Protein AF-A0A5C6DBU8-F1 (afdb_monomer_lite)

Secondary structure (DSSP, 8-state):
--PPPP-PPP---SS--TTGGGG-S-TT-----SS---TT--SEEEEEEEE-HHHHHTSTTSPTT-SSEEEEEEEEES--EEEEEEETTEEEEEEEE--EEEEEEEEEEESSHHHHS---HHHHHHHHHHHHHHHHHHHHHIIIIIGGGSGGGG--EEEESSTTHHHHHHHHHHHHHHHHHHHHHHHHHHHHHHHHHHHHHH--GGG-------THHHHT----------TTS--SPPPPPSS-HHHHHTT-

Organism: NCBI:txid2527966

Sequence (252 aa):
MISFTPTLSPKQSCSRDPIGYVDGNSLYRGYFVLNGLDPLGLIYTEEVKVVTLAEIDRHPQATPGDSGTTFGSGSWAGMDIMVESKRGCCYCTTVVWTKTMNLHVTSLIPSDAVDKLEMTLNGIVAVIGHEARRRSALRAGYYAYIAPVEGASLAGTLCRKRKGEAYSMLQTYVQQARSLAIEDFNRYKDLSQGKIDEENEKENWLLAPEGPFGADIFHGYKEIAGPTPLFNRRMPSPLPTDCTSSDLDSAG

Radius of gyration: 25.97 Å; chains: 1; bounding box: 73×35×69 Å

pLDDT: mean 71.26, std 18.05, range [29.36, 97.25]

Foldseek 3Di:
DDDDDDDDDDDWAPDFAPVPCPVHDDRTDDPADPPDDPVPPPLDEEAEDAEALVVQCVPPPHDNPDQKDKDKDKDWDDAFDWDWDDFFLKIKIAGQFHIGIRIYMYIYHYPCCCPPVVFDPQLSVVNVVLNVLLSLQLVLLCVLQRVCLGTRNQDDMAMDNDPCPSVVVVVVLSVQSNVVSVVSSVVSSVVSVVVSVVVVVPDPRRCPDPDPDDPVVVVVPPRPPRPPRCCVVPRPPHDDHPADPVSRPNPD

Structure (mmCIF, N/CA/C/O backbone):
data_AF-A0A5C6DBU8-F1
#
_entry.id   AF-A0A5C6DBU8-F1
#
loop_
_atom_site.group_PDB
_atom_site.id
_atom_site.type_symbol
_atom_site.label_atom_id
_atom_site.label_alt_id
_atom_site.label_comp_id
_atom_site.label_asym_id
_atom_site.label_entity_id
_atom_site.label_seq_id
_atom_site.pdbx_PDB_ins_code
_atom_site.Cartn_x
_atom_site.Cartn_y
_atom_site.Cartn_z
_atom_site.occupancy
_atom_site.B_iso_or_equiv
_atom_site.auth_seq_id
_atom_site.auth_comp_id
_atom_site.auth_asym_id
_atom_site.auth_atom_id
_atom_site.pdbx_PDB_model_num
ATOM 1 N N . MET A 1 1 ? -47.814 -17.977 -30.575 1.00 38.12 1 MET A N 1
ATOM 2 C CA . MET A 1 1 ? -46.835 -17.745 -29.491 1.00 38.12 1 MET A CA 1
ATOM 3 C C . MET A 1 1 ? -46.419 -16.287 -29.547 1.00 38.12 1 MET A C 1
ATOM 5 O O . MET A 1 1 ? -45.829 -15.891 -30.539 1.00 38.12 1 MET A O 1
ATOM 9 N N . ILE A 1 2 ? -46.789 -15.492 -28.543 1.00 33.28 2 ILE A N 1
ATOM 10 C CA . ILE A 1 2 ? -46.342 -14.102 -28.371 1.00 33.28 2 ILE A CA 1
ATOM 11 C C . ILE A 1 2 ? -45.573 -14.088 -27.050 1.00 33.28 2 ILE A C 1
ATOM 13 O O . ILE A 1 2 ? -46.122 -14.480 -26.023 1.00 33.28 2 ILE A O 1
ATOM 17 N N . SER A 1 3 ? -44.291 -13.733 -27.104 1.00 35.19 3 SER A N 1
ATOM 18 C CA . SER A 1 3 ? -43.398 -13.660 -25.946 1.00 35.19 3 SER A CA 1
ATOM 19 C C . SER A 1 3 ? -43.417 -12.239 -25.386 1.00 35.19 3 SER A C 1
ATOM 21 O O . SER A 1 3 ? -43.166 -11.293 -26.129 1.00 35.19 3 SER A O 1
ATOM 23 N N . PHE A 1 4 ? -43.698 -12.091 -24.091 1.00 42.03 4 PHE A N 1
ATOM 24 C CA . PHE A 1 4 ? -43.560 -10.830 -23.363 1.00 42.03 4 PHE A CA 1
ATOM 25 C C . PHE A 1 4 ? -42.228 -10.827 -22.610 1.00 42.03 4 PHE A C 1
ATOM 27 O O . PHE A 1 4 ? -42.029 -11.624 -21.696 1.00 42.03 4 PHE A O 1
ATOM 34 N N . THR A 1 5 ? -41.331 -9.912 -22.964 1.00 39.19 5 THR A N 1
ATOM 35 C CA . THR A 1 5 ? -40.166 -9.555 -22.145 1.00 39.19 5 THR A CA 1
ATOM 36 C C . THR A 1 5 ? -40.532 -8.337 -21.292 1.00 39.19 5 THR A C 1
ATOM 38 O O . THR A 1 5 ? -40.896 -7.306 -21.859 1.00 39.19 5 THR A O 1
ATOM 41 N N . PRO A 1 6 ? -40.455 -8.399 -19.950 1.00 45.53 6 PRO A N 1
ATOM 42 C CA . PRO A 1 6 ? -40.700 -7.231 -19.118 1.00 45.53 6 PRO A CA 1
ATOM 43 C C . PRO A 1 6 ? -39.467 -6.318 -19.126 1.00 45.53 6 PRO A C 1
ATOM 45 O O . PRO A 1 6 ? -38.392 -6.692 -18.659 1.00 45.53 6 PRO A O 1
ATOM 48 N N . THR A 1 7 ? -39.623 -5.097 -19.630 1.00 42.72 7 THR A N 1
ATOM 49 C CA . THR A 1 7 ? -38.666 -4.004 -19.432 1.00 42.72 7 THR A CA 1
ATOM 50 C C . THR A 1 7 ? -38.833 -3.451 -18.016 1.00 42.72 7 THR A C 1
ATOM 52 O O . THR A 1 7 ? -39.774 -2.718 -17.722 1.00 42.72 7 THR A O 1
ATOM 55 N N . LEU A 1 8 ? -37.925 -3.820 -17.111 1.00 38.22 8 LEU A N 1
ATOM 56 C CA . LEU A 1 8 ? -37.828 -3.209 -15.783 1.00 38.22 8 LEU A CA 1
ATOM 57 C C . LEU A 1 8 ? -37.400 -1.741 -15.927 1.00 38.22 8 LEU A C 1
ATOM 59 O O . LEU A 1 8 ? -36.300 -1.459 -16.402 1.00 38.22 8 LEU A O 1
ATOM 63 N N . SER A 1 9 ? -38.251 -0.802 -15.502 1.00 47.84 9 SER A N 1
ATOM 64 C CA . SER A 1 9 ? -37.853 0.602 -15.378 1.00 47.84 9 SER A CA 1
ATOM 65 C C . SER A 1 9 ? -36.863 0.770 -14.212 1.00 47.84 9 SER A C 1
ATOM 67 O O . SER A 1 9 ? -36.994 0.075 -13.198 1.00 47.84 9 SER A O 1
ATOM 69 N N . PRO A 1 10 ? -35.898 1.704 -14.287 1.00 46.31 10 PRO A N 1
ATOM 70 C CA . PRO A 1 10 ? -34.970 1.951 -13.186 1.00 46.31 10 PRO A CA 1
ATOM 71 C C . PRO A 1 10 ? -35.733 2.385 -11.926 1.00 46.31 10 PRO A C 1
ATOM 73 O O . PRO A 1 10 ? -36.521 3.329 -11.974 1.00 46.31 10 PRO A O 1
ATOM 76 N N . LYS A 1 11 ? -35.508 1.702 -10.796 1.00 49.34 11 LYS A N 1
ATOM 77 C CA . LYS A 1 11 ? -36.097 2.068 -9.499 1.00 49.34 11 LYS A CA 1
ATOM 78 C C . LYS A 1 11 ? -35.422 3.341 -8.978 1.00 49.34 11 LYS A C 1
ATOM 80 O O . LYS A 1 11 ? -34.232 3.325 -8.680 1.00 49.34 11 LYS A O 1
ATOM 85 N N . GLN A 1 12 ? -36.173 4.435 -8.896 1.00 49.47 12 GLN A N 1
ATOM 86 C CA . GLN A 1 12 ? -35.771 5.673 -8.221 1.00 49.47 12 GLN A CA 1
ATOM 87 C C . GLN A 1 12 ? -36.328 5.682 -6.792 1.00 49.47 12 GLN A C 1
ATOM 89 O O . GLN A 1 12 ? -37.382 5.097 -6.534 1.00 49.47 12 GLN A O 1
ATOM 94 N N . SER A 1 13 ? -35.618 6.324 -5.863 1.00 46.25 13 SER A N 1
ATOM 95 C CA . SER A 1 13 ? -36.082 6.483 -4.481 1.00 46.25 13 SER A CA 1
ATOM 96 C C . SER A 1 13 ? -37.300 7.411 -4.429 1.00 46.25 13 SER A C 1
ATOM 98 O O . SER A 1 13 ? -37.305 8.467 -5.060 1.00 46.25 13 SER A O 1
ATOM 100 N N . CYS A 1 14 ? -38.323 7.047 -3.651 1.00 44.09 14 CYS A N 1
ATOM 101 C CA . CYS A 1 14 ? -39.535 7.857 -3.473 1.00 44.09 14 CYS A CA 1
ATOM 102 C C . CYS A 1 14 ? -39.344 9.050 -2.517 1.00 44.09 14 CYS A C 1
ATOM 104 O O . CYS A 1 14 ? -40.281 9.817 -2.306 1.00 44.09 14 CYS A O 1
ATOM 106 N N . SER A 1 15 ? -38.154 9.222 -1.938 1.00 45.16 15 SER A N 1
ATOM 107 C CA . SER A 1 15 ? -37.821 10.344 -1.057 1.00 45.16 15 SER A CA 1
ATOM 108 C C . SER A 1 15 ? -36.409 10.867 -1.319 1.00 45.16 15 SER A C 1
ATOM 110 O O . SER A 1 15 ? -35.511 10.103 -1.683 1.00 45.16 15 SER A O 1
ATOM 112 N N . ARG A 1 16 ? -36.233 12.180 -1.125 1.00 42.22 16 ARG A N 1
ATOM 113 C CA . ARG A 1 16 ? -34.965 12.905 -1.286 1.00 42.22 16 ARG A CA 1
ATOM 114 C C . ARG A 1 16 ? -33.912 12.389 -0.299 1.00 42.22 16 ARG A C 1
ATOM 116 O O . ARG A 1 16 ? -34.231 12.196 0.872 1.00 42.22 16 ARG A O 1
ATOM 123 N N . ASP A 1 17 ? -32.681 12.215 -0.772 1.00 40.41 17 ASP A N 1
ATOM 124 C CA . ASP A 1 17 ? -31.542 11.790 0.046 1.00 40.41 17 ASP A CA 1
ATOM 125 C C . ASP A 1 17 ? -31.271 12.787 1.206 1.00 40.41 17 ASP A C 1
ATOM 127 O O . ASP A 1 17 ? -31.069 13.983 0.942 1.00 40.41 17 ASP A O 1
ATOM 131 N N . PRO A 1 18 ? -31.286 12.341 2.483 1.00 39.38 18 PRO A N 1
ATOM 132 C CA . PRO A 1 18 ? -31.108 13.209 3.647 1.00 39.38 18 PRO A CA 1
ATOM 133 C C . PRO A 1 18 ? -29.688 13.778 3.806 1.00 39.38 18 PRO A C 1
ATOM 135 O O . PRO A 1 18 ? -29.533 14.741 4.556 1.00 39.38 18 PRO A O 1
ATOM 138 N N . ILE A 1 19 ? -28.670 13.247 3.111 1.00 46.72 19 ILE A N 1
ATOM 139 C CA . ILE A 1 19 ? -27.288 13.769 3.160 1.00 46.72 19 ILE A CA 1
ATOM 140 C C . ILE A 1 19 ? -26.931 14.682 1.974 1.00 46.72 19 ILE A C 1
ATOM 142 O O . ILE A 1 19 ? -25.830 15.227 1.913 1.00 46.72 19 ILE A O 1
ATOM 146 N N . GLY A 1 20 ? -27.871 14.937 1.059 1.00 55.09 20 GLY A N 1
ATOM 147 C CA . GLY A 1 20 ? -27.697 15.904 -0.028 1.00 55.09 20 GLY A CA 1
ATOM 148 C C . GLY A 1 20 ? -26.795 15.403 -1.162 1.00 55.09 20 GLY A C 1
ATOM 149 O O . GLY A 1 20 ? -26.879 14.253 -1.567 1.00 55.09 20 GLY A O 1
ATOM 150 N N . TYR A 1 21 ? -25.956 16.281 -1.719 1.00 51.28 21 TYR A N 1
ATOM 151 C CA . TYR A 1 21 ? -25.098 15.985 -2.884 1.00 51.28 21 TYR A CA 1
ATOM 152 C C . TYR A 1 21 ? -23.779 15.281 -2.530 1.00 51.28 21 TYR A C 1
ATOM 154 O O . TYR A 1 21 ? -22.847 15.266 -3.332 1.00 51.28 21 TYR A O 1
ATOM 162 N N . VAL A 1 22 ? -23.670 14.730 -1.321 1.00 46.53 22 VAL A N 1
ATOM 163 C CA . VAL A 1 22 ? -22.434 14.089 -0.853 1.00 46.53 22 VAL A CA 1
ATOM 164 C C . VAL A 1 22 ? -22.080 12.857 -1.704 1.00 46.53 22 VAL A C 1
ATOM 166 O O . VAL A 1 22 ? -20.899 12.566 -1.856 1.00 46.53 22 VAL A O 1
ATOM 169 N N . ASP A 1 23 ? -23.068 12.212 -2.339 1.00 39.69 23 ASP A N 1
ATOM 170 C CA . ASP A 1 23 ? -22.904 11.036 -3.218 1.00 39.69 23 ASP A CA 1
ATOM 171 C C . ASP A 1 23 ? -23.101 11.361 -4.724 1.00 39.69 23 ASP A C 1
ATOM 173 O O . ASP A 1 23 ? -23.498 10.528 -5.540 1.00 39.69 23 ASP A O 1
ATOM 177 N N . GLY A 1 24 ? -22.856 12.621 -5.115 1.00 58.34 24 GLY A N 1
ATOM 178 C CA . GLY A 1 24 ? -22.934 13.099 -6.501 1.00 58.34 24 GLY A CA 1
ATOM 179 C C . GLY A 1 24 ? -24.203 13.891 -6.849 1.00 58.34 24 GLY A C 1
ATOM 180 O O . GLY A 1 24 ? -25.029 14.221 -6.004 1.00 58.34 24 GLY A O 1
ATOM 181 N N . ASN A 1 25 ? -24.363 14.236 -8.134 1.00 57.47 25 ASN A N 1
ATOM 182 C CA . ASN A 1 25 ? -25.341 15.235 -8.607 1.00 57.47 25 ASN A CA 1
ATOM 183 C C . ASN A 1 25 ? -26.818 14.772 -8.638 1.00 57.47 25 ASN A C 1
ATOM 185 O O . ASN A 1 25 ? -27.674 15.518 -9.115 1.00 57.47 25 ASN A O 1
ATOM 189 N N . SER A 1 26 ? -27.157 13.565 -8.168 1.00 47.59 26 SER A N 1
ATOM 190 C CA . SER A 1 26 ? -28.531 13.038 -8.231 1.00 47.59 26 SER A CA 1
ATOM 191 C C . SER A 1 26 ? -29.092 12.687 -6.850 1.00 47.59 26 SER A C 1
ATOM 193 O O . SER A 1 26 ? -28.823 11.625 -6.310 1.00 47.59 26 SER A O 1
ATOM 195 N N . LEU A 1 27 ? -29.964 13.552 -6.322 1.00 51.00 27 LEU A N 1
ATOM 196 C CA . LEU A 1 27 ? -30.567 13.459 -4.977 1.00 51.00 27 LEU A CA 1
ATOM 197 C C . LEU A 1 27 ? -31.627 12.351 -4.785 1.00 51.00 27 LEU A C 1
ATOM 199 O O . LEU A 1 27 ? -32.243 12.266 -3.722 1.00 51.00 27 LEU A O 1
ATOM 203 N N . TYR A 1 28 ? -31.903 11.557 -5.821 1.00 47.16 28 TYR A N 1
ATOM 204 C CA . TYR A 1 28 ? -32.957 10.527 -5.829 1.00 47.16 28 TYR A CA 1
ATOM 205 C C . TYR A 1 28 ? -32.453 9.164 -6.323 1.00 47.16 28 TYR A C 1
ATOM 207 O O . TYR A 1 28 ? -33.243 8.240 -6.545 1.00 47.16 28 TYR A O 1
ATOM 215 N N . ARG A 1 29 ? -31.138 9.037 -6.531 1.00 46.16 29 ARG A N 1
ATOM 216 C CA . ARG A 1 29 ? -30.509 7.875 -7.153 1.00 46.16 29 ARG A CA 1
ATOM 217 C C . ARG A 1 29 ? -29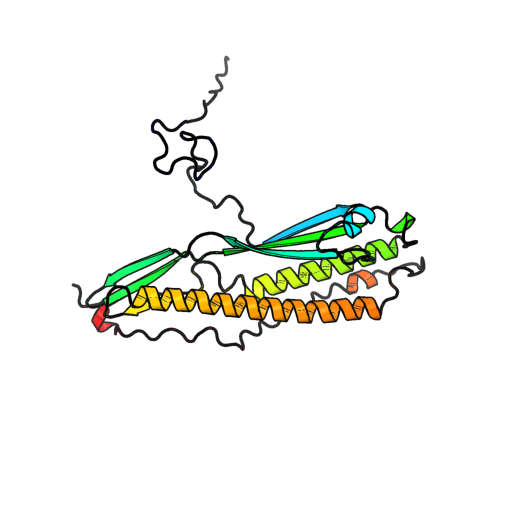.397 7.370 -6.235 1.00 46.16 29 ARG A C 1
ATOM 219 O O . ARG A 1 29 ? -28.293 7.884 -6.280 1.00 46.16 29 ARG A O 1
ATOM 226 N N . GLY A 1 30 ? -29.706 6.376 -5.403 1.00 45.09 30 GLY A N 1
ATOM 227 C CA . GLY A 1 30 ? -28.695 5.682 -4.603 1.00 45.09 30 GLY A CA 1
ATOM 228 C C . GLY A 1 30 ? -27.971 4.641 -5.457 1.00 45.09 30 GLY A C 1
ATOM 229 O O . GLY A 1 30 ? -28.626 3.782 -6.051 1.00 45.09 30 GLY A O 1
ATOM 230 N N . TYR A 1 31 ? -26.640 4.694 -5.524 1.00 49.69 31 TYR A N 1
ATOM 231 C CA . TYR A 1 31 ? -25.809 3.732 -6.267 1.00 49.69 31 TYR A CA 1
ATOM 232 C C . TYR A 1 31 ? -25.547 2.431 -5.490 1.00 49.69 31 TYR A C 1
ATOM 234 O O . TYR A 1 31 ? -24.514 1.789 -5.660 1.00 49.69 31 TYR A O 1
ATOM 242 N N . PHE A 1 32 ? -26.488 1.998 -4.650 1.00 39.19 32 PHE A N 1
ATOM 243 C CA . PHE A 1 32 ? -26.305 0.818 -3.808 1.00 39.19 32 PHE A CA 1
ATOM 244 C C . PHE A 1 32 ? -27.180 -0.333 -4.306 1.00 39.19 32 PHE A C 1
ATOM 246 O O . PHE A 1 32 ? -28.403 -0.338 -4.157 1.00 39.19 32 PHE A O 1
ATOM 253 N N . VAL A 1 33 ? -26.535 -1.321 -4.930 1.00 34.62 33 VAL A N 1
ATOM 254 C CA . VAL A 1 33 ? -27.140 -2.616 -5.264 1.00 34.62 33 VAL A CA 1
ATOM 255 C C . VAL A 1 33 ? -27.351 -3.406 -3.964 1.00 34.62 33 VAL A C 1
ATOM 257 O O . VAL A 1 33 ? -26.520 -3.358 -3.064 1.00 34.62 33 VAL A O 1
ATOM 260 N N . LEU A 1 34 ? -28.456 -4.155 -3.874 1.00 29.36 34 LEU A N 1
ATOM 261 C CA . LEU A 1 34 ? -28.981 -4.868 -2.689 1.00 29.36 34 LEU A CA 1
ATOM 262 C C . LEU A 1 34 ? -28.086 -5.981 -2.074 1.00 29.36 34 LEU A C 1
ATOM 264 O O . LEU A 1 34 ? -28.557 -6.722 -1.222 1.00 29.36 34 LEU A O 1
ATOM 268 N N . ASN A 1 35 ? -26.808 -6.068 -2.453 1.00 33.31 35 ASN A N 1
ATOM 269 C CA . ASN A 1 35 ? -25.758 -6.911 -1.864 1.00 33.31 35 ASN A CA 1
ATOM 270 C C . ASN A 1 35 ? -24.453 -6.095 -1.836 1.00 33.31 35 ASN A C 1
ATOM 272 O O . ASN A 1 35 ? -23.613 -6.259 -2.717 1.00 33.31 35 ASN A O 1
ATOM 276 N N . GLY A 1 36 ? -24.323 -5.155 -0.898 1.00 35.28 36 GLY A N 1
ATOM 277 C CA . GLY A 1 36 ? -23.245 -4.158 -0.877 1.00 35.28 36 GLY A CA 1
ATOM 278 C C . GLY A 1 36 ? -21.833 -4.755 -0.813 1.00 35.28 36 GLY A C 1
ATOM 279 O O . GLY A 1 36 ? -21.310 -4.996 0.270 1.00 35.28 36 GLY A O 1
ATOM 280 N N . LEU A 1 37 ? -21.229 -4.951 -1.986 1.00 36.88 37 LEU A N 1
ATOM 281 C CA . LEU A 1 37 ? -19.791 -5.043 -2.215 1.00 36.88 37 LEU A CA 1
ATOM 282 C C . LEU A 1 37 ? -19.264 -3.613 -2.404 1.00 36.88 37 LEU A C 1
ATOM 284 O O . LEU A 1 37 ? -19.842 -2.851 -3.180 1.00 36.88 37 LEU A O 1
ATOM 288 N N . ASP A 1 38 ? -18.178 -3.265 -1.719 1.00 34.12 38 ASP A N 1
ATOM 289 C CA . ASP A 1 38 ? -17.410 -2.040 -1.958 1.00 34.12 38 ASP A CA 1
ATOM 290 C C . ASP A 1 38 ? -16.925 -2.009 -3.430 1.00 34.12 38 ASP A C 1
ATOM 292 O O . ASP A 1 38 ? -16.151 -2.885 -3.832 1.00 34.12 38 ASP A O 1
ATOM 296 N N . PRO A 1 39 ? -17.405 -1.067 -4.267 1.00 36.88 39 PRO A N 1
ATOM 297 C CA . PRO A 1 39 ? -17.318 -1.139 -5.724 1.00 36.88 39 PRO A CA 1
ATOM 298 C C . PRO A 1 39 ? -15.954 -0.749 -6.311 1.00 36.88 39 PRO A C 1
ATOM 300 O O . PRO A 1 39 ? -15.885 -0.438 -7.500 1.00 36.88 39 PRO A O 1
ATOM 303 N N . LEU A 1 40 ? -14.864 -0.809 -5.539 1.00 38.78 40 LEU A N 1
ATOM 304 C CA . LEU A 1 40 ? -13.523 -0.830 -6.127 1.00 38.78 40 LEU A CA 1
ATOM 305 C C . LEU A 1 40 ? -12.681 -2.052 -5.803 1.00 38.78 40 LEU A C 1
ATOM 307 O O . LEU A 1 40 ? -11.798 -2.292 -6.606 1.00 38.78 40 LEU A O 1
ATOM 311 N N . GLY A 1 41 ? -12.931 -2.842 -4.748 1.00 33.34 41 GLY A N 1
ATOM 312 C CA . GLY A 1 41 ? -12.357 -4.194 -4.561 1.00 33.34 41 GLY A CA 1
ATOM 313 C C . GLY A 1 41 ? -10.841 -4.382 -4.779 1.00 33.34 41 GLY A C 1
ATOM 314 O O . GLY A 1 41 ? -10.372 -5.514 -4.862 1.00 33.34 41 GLY A O 1
ATOM 315 N N . LEU A 1 42 ? -10.070 -3.304 -4.896 1.00 47.75 42 LEU A N 1
ATOM 316 C CA . LEU A 1 42 ? -8.702 -3.313 -5.383 1.00 47.75 42 LEU A CA 1
ATOM 317 C C . LEU A 1 42 ? -7.859 -2.478 -4.425 1.00 47.75 42 LEU A C 1
ATOM 319 O O . LEU A 1 42 ? -7.433 -1.362 -4.712 1.00 47.75 42 LEU A O 1
ATOM 323 N N . ILE A 1 43 ? -7.654 -3.052 -3.245 1.00 73.25 43 ILE A N 1
ATOM 324 C CA . ILE A 1 43 ? -6.792 -2.500 -2.196 1.00 73.25 43 ILE A CA 1
ATOM 325 C C . ILE A 1 43 ? -5.345 -2.371 -2.718 1.00 73.25 43 ILE A C 1
ATOM 327 O O . ILE A 1 43 ? -4.605 -1.455 -2.372 1.00 73.25 43 ILE A O 1
ATOM 331 N N . TYR A 1 44 ? -4.988 -3.225 -3.678 1.00 80.00 44 TYR A N 1
ATOM 332 C CA . TYR A 1 44 ? -3.801 -3.107 -4.504 1.00 80.00 44 TYR A CA 1
ATOM 333 C C . TYR A 1 44 ? -4.192 -3.183 -5.987 1.00 80.00 44 TYR A C 1
ATOM 335 O O . TYR A 1 44 ? -4.840 -4.142 -6.413 1.00 80.00 44 TYR A O 1
ATOM 343 N N . THR A 1 45 ? -3.806 -2.177 -6.771 1.00 85.56 45 THR A N 1
ATOM 344 C CA . THR A 1 45 ? -4.007 -2.126 -8.228 1.00 85.56 45 THR A CA 1
ATOM 345 C C . THR A 1 45 ? -2.682 -1.977 -8.947 1.00 85.56 45 THR A C 1
ATOM 347 O O . THR A 1 45 ? -1.835 -1.191 -8.533 1.00 85.56 45 THR A O 1
ATOM 350 N N . GLU A 1 46 ? -2.543 -2.678 -10.068 1.00 86.12 46 GLU A N 1
ATOM 351 C CA . GLU A 1 46 ? -1.457 -2.471 -11.021 1.00 86.12 46 GLU A CA 1
ATOM 352 C C . GLU A 1 46 ? -2.046 -2.013 -12.356 1.00 86.12 46 GLU A C 1
ATOM 354 O O . GLU A 1 46 ? -3.013 -2.594 -12.850 1.00 86.12 46 GLU A O 1
ATOM 359 N N . GLU A 1 47 ? -1.446 -0.994 -12.957 1.00 88.00 47 GLU A N 1
ATOM 360 C CA . GLU A 1 47 ? -1.746 -0.545 -14.309 1.00 88.00 47 GLU A CA 1
ATOM 361 C C . GLU A 1 47 ? -0.446 -0.470 -15.109 1.00 88.00 47 GLU A C 1
ATOM 363 O O . GLU A 1 47 ? 0.529 0.142 -14.678 1.00 88.00 47 GLU A O 1
ATOM 368 N N . VAL A 1 48 ? -0.423 -1.084 -16.291 1.00 88.06 48 VAL A N 1
ATOM 369 C CA . VAL A 1 48 ? 0.707 -0.992 -17.220 1.00 88.06 48 VAL A CA 1
ATOM 370 C C . VAL A 1 48 ? 0.246 -0.215 -18.443 1.00 88.06 48 VAL A C 1
ATOM 372 O O . VAL A 1 48 ? -0.669 -0.648 -19.143 1.00 88.06 48 VAL A O 1
ATOM 375 N N . LYS A 1 49 ? 0.874 0.931 -18.703 1.00 88.75 49 LYS A N 1
ATOM 376 C CA . LYS A 1 49 ? 0.606 1.765 -19.875 1.00 88.75 49 LYS A CA 1
ATOM 377 C C . LYS A 1 49 ? 1.768 1.664 -20.838 1.00 88.75 49 LYS A C 1
ATOM 379 O O . LYS A 1 49 ? 2.914 1.889 -20.459 1.00 88.75 49 LYS A O 1
ATOM 384 N N . VAL A 1 50 ? 1.456 1.371 -22.093 1.00 88.00 50 VAL A N 1
ATOM 385 C CA . VAL A 1 50 ? 2.413 1.523 -23.184 1.00 88.00 50 VAL A CA 1
ATOM 386 C C . VAL A 1 50 ? 2.249 2.940 -23.730 1.00 88.00 50 VAL A C 1
ATOM 388 O O . VAL A 1 50 ? 1.168 3.292 -24.196 1.00 88.00 50 VAL A O 1
ATOM 391 N N . VAL A 1 51 ? 3.288 3.759 -23.613 1.00 89.06 51 VAL A N 1
ATOM 392 C CA . VAL A 1 51 ? 3.274 5.200 -23.929 1.00 89.06 51 VAL A CA 1
ATOM 393 C C . VAL A 1 51 ? 4.509 5.572 -24.740 1.00 89.06 51 VAL A C 1
ATOM 395 O O . VAL A 1 51 ? 5.408 4.758 -24.903 1.00 89.06 51 VAL A O 1
ATOM 398 N N . THR A 1 52 ? 4.579 6.765 -25.306 1.00 88.44 52 THR A N 1
ATOM 399 C CA . THR A 1 52 ? 5.803 7.256 -25.961 1.00 88.44 52 THR A CA 1
ATOM 400 C C . THR A 1 52 ? 6.817 7.749 -24.928 1.00 88.44 52 THR A C 1
ATOM 402 O O . THR A 1 52 ? 6.440 8.190 -23.843 1.00 88.44 52 THR A O 1
ATOM 405 N N . LEU A 1 53 ? 8.108 7.763 -25.262 1.00 82.19 53 LEU A N 1
ATOM 406 C CA . LEU A 1 53 ? 9.148 8.342 -24.396 1.00 82.19 53 LEU A CA 1
ATOM 407 C C . LEU A 1 53 ? 8.866 9.802 -24.034 1.00 82.19 53 LEU A C 1
ATOM 409 O O . LEU A 1 53 ? 9.043 10.210 -22.894 1.00 82.19 53 LEU A O 1
ATOM 413 N N . ALA A 1 54 ? 8.329 10.573 -24.981 1.00 85.81 54 ALA A N 1
ATOM 414 C CA . ALA A 1 54 ? 7.946 11.958 -24.729 1.00 85.81 54 ALA A CA 1
ATOM 415 C C . ALA A 1 54 ? 6.811 12.086 -23.696 1.00 85.81 54 ALA A C 1
ATOM 417 O O . ALA A 1 54 ? 6.699 13.120 -23.041 1.00 85.81 54 ALA A O 1
ATOM 418 N N . GLU A 1 55 ? 5.941 11.082 -23.569 1.00 85.81 55 GLU A N 1
ATOM 419 C CA . GLU A 1 55 ? 4.922 11.032 -22.515 1.00 85.81 55 GLU A CA 1
ATOM 420 C C . GLU A 1 55 ? 5.520 10.605 -21.174 1.00 85.81 55 GLU A C 1
ATOM 422 O O . GLU A 1 55 ? 5.110 11.150 -20.150 1.00 85.81 55 GLU A O 1
ATOM 427 N N . ILE A 1 56 ? 6.509 9.702 -21.179 1.00 81.94 56 ILE A N 1
ATOM 428 C CA . ILE A 1 56 ? 7.280 9.341 -19.980 1.00 81.94 56 ILE A CA 1
ATOM 429 C C . ILE A 1 56 ? 7.999 10.580 -19.437 1.00 81.94 56 ILE A C 1
ATOM 431 O O . ILE A 1 56 ? 7.770 10.937 -18.289 1.00 81.94 56 ILE A O 1
ATOM 435 N N . ASP A 1 57 ? 8.752 11.308 -20.266 1.00 79.31 57 ASP A N 1
ATOM 436 C CA . ASP A 1 57 ? 9.501 12.511 -19.859 1.00 79.31 57 ASP A CA 1
ATOM 437 C C . ASP A 1 57 ? 8.606 13.640 -19.317 1.00 79.31 57 ASP A C 1
ATOM 439 O O . ASP A 1 57 ? 9.038 14.471 -18.518 1.00 79.31 57 ASP A O 1
ATOM 443 N N . ARG A 1 58 ? 7.345 13.705 -19.762 1.00 85.38 58 ARG A N 1
ATOM 444 C CA . ARG A 1 58 ? 6.357 14.680 -19.266 1.00 85.38 58 ARG A CA 1
ATOM 445 C C . ARG A 1 58 ? 5.650 14.215 -17.999 1.00 85.38 58 ARG A C 1
ATOM 447 O O . ARG A 1 58 ? 4.907 15.002 -17.408 1.00 85.38 58 ARG A O 1
ATOM 454 N N . HIS A 1 59 ? 5.812 12.955 -17.605 1.00 80.44 59 HIS A N 1
ATOM 455 C CA . HIS A 1 59 ? 5.140 12.430 -16.435 1.00 80.44 59 HIS A CA 1
ATOM 456 C C . HIS A 1 59 ? 5.774 13.031 -15.168 1.00 80.44 59 HIS A C 1
ATOM 458 O O . HIS A 1 59 ? 6.980 12.914 -14.971 1.00 80.44 59 HIS A O 1
ATOM 464 N N . PRO A 1 60 ? 4.992 13.633 -14.254 1.00 78.81 60 PRO A N 1
ATOM 465 C CA . PRO A 1 60 ? 5.527 14.374 -13.104 1.00 78.81 60 PRO A CA 1
ATOM 466 C C . PRO A 1 60 ? 6.301 13.515 -12.092 1.00 78.81 60 PRO A C 1
ATOM 468 O O . PRO A 1 60 ? 6.937 14.050 -11.191 1.00 78.81 60 PRO A O 1
ATOM 471 N N . GLN A 1 61 ? 6.203 12.191 -12.211 1.00 73.44 61 GLN A N 1
ATOM 472 C CA . GLN A 1 61 ? 6.888 11.217 -11.357 1.00 73.44 61 GLN A CA 1
ATOM 473 C C . GLN A 1 61 ? 7.979 10.428 -12.096 1.00 73.44 61 GLN A C 1
ATOM 475 O O . GLN A 1 61 ? 8.603 9.572 -11.479 1.00 73.44 61 GLN A O 1
ATOM 480 N N . ALA A 1 62 ? 8.188 10.683 -13.392 1.00 68.62 62 ALA A N 1
ATOM 481 C CA . ALA A 1 62 ? 9.300 10.101 -14.134 1.00 68.62 62 ALA A CA 1
ATOM 482 C C . ALA A 1 62 ? 10.562 10.950 -13.948 1.00 68.62 62 ALA A C 1
ATOM 484 O O . ALA A 1 62 ? 10.482 12.176 -13.819 1.00 68.62 62 ALA A O 1
ATOM 485 N N . THR A 1 63 ? 11.725 10.304 -13.965 1.00 65.62 63 THR A N 1
ATOM 486 C CA . THR A 1 63 ? 13.005 11.009 -14.042 1.00 65.62 63 THR A CA 1
ATOM 487 C C . THR A 1 63 ? 13.366 11.185 -15.520 1.00 65.62 63 THR A C 1
ATOM 489 O O . THR A 1 63 ? 13.205 10.243 -16.297 1.00 65.62 63 THR A O 1
ATOM 492 N N . PRO A 1 64 ? 13.837 12.369 -15.958 1.00 51.94 64 PRO A N 1
ATOM 493 C CA . PRO A 1 64 ? 14.268 12.554 -17.342 1.00 51.94 64 PRO A CA 1
ATOM 494 C C . PRO A 1 64 ? 15.338 11.531 -17.742 1.00 51.94 64 PRO A C 1
ATOM 496 O O . PRO A 1 64 ? 16.336 11.382 -17.035 1.00 51.94 64 PRO A O 1
ATOM 499 N N . GLY A 1 65 ? 15.146 10.864 -18.884 1.00 55.34 65 GLY A N 1
ATOM 500 C CA . GLY A 1 65 ? 16.052 9.814 -19.370 1.00 55.34 65 GLY A CA 1
ATOM 501 C C . GLY A 1 65 ? 15.697 8.391 -18.923 1.00 55.34 65 GLY A C 1
ATOM 502 O O . GLY A 1 65 ? 16.404 7.449 -19.285 1.00 55.34 65 GLY A O 1
ATOM 503 N N . ASP A 1 66 ? 14.598 8.209 -18.188 1.00 58.22 66 ASP A N 1
ATOM 504 C CA . ASP A 1 66 ? 14.087 6.886 -17.837 1.00 58.22 66 ASP A CA 1
ATOM 505 C C . ASP A 1 66 ? 13.636 6.119 -19.097 1.00 58.22 66 ASP A C 1
ATOM 507 O O . ASP A 1 66 ? 12.782 6.564 -19.863 1.00 58.22 66 ASP A O 1
ATOM 511 N N . SER A 1 67 ? 14.159 4.904 -19.287 1.00 54.22 67 SER A N 1
ATOM 512 C CA . SER A 1 67 ? 13.741 3.983 -20.365 1.00 54.22 67 SER A CA 1
ATOM 513 C C . SER A 1 67 ? 12.442 3.222 -20.034 1.00 54.22 67 SER A C 1
ATOM 515 O O . SER A 1 67 ? 12.047 2.306 -20.746 1.00 54.22 67 SER A O 1
ATOM 517 N N . GLY A 1 68 ? 11.796 3.585 -18.926 1.00 56.78 68 GLY A N 1
ATOM 518 C CA . GLY A 1 68 ? 10.633 2.957 -18.307 1.00 56.78 68 GLY A CA 1
ATOM 519 C C . GLY A 1 68 ? 10.541 3.421 -16.853 1.00 56.78 68 GLY A C 1
ATOM 520 O O . GLY A 1 68 ? 11.560 3.728 -16.232 1.00 56.78 68 GLY A O 1
ATOM 521 N N . THR A 1 69 ? 9.331 3.532 -16.306 1.00 71.75 69 THR A N 1
ATOM 522 C CA . THR A 1 69 ? 9.173 3.966 -14.910 1.00 71.75 69 THR A CA 1
ATOM 523 C C . THR A 1 69 ? 7.992 3.286 -14.235 1.00 71.75 69 THR A C 1
ATOM 525 O O . THR A 1 69 ? 6.926 3.140 -14.835 1.00 71.75 69 THR A O 1
ATOM 528 N N . THR A 1 70 ? 8.169 2.889 -12.975 1.00 69.50 70 THR A N 1
ATOM 529 C CA . THR A 1 70 ? 7.102 2.384 -12.109 1.00 69.50 70 THR A CA 1
ATOM 530 C C . THR A 1 70 ? 7.037 3.242 -10.867 1.00 69.50 70 THR A C 1
ATOM 532 O O . THR A 1 70 ? 8.029 3.405 -10.160 1.00 69.50 70 THR A O 1
ATOM 535 N N . PHE A 1 71 ? 5.846 3.729 -10.554 1.00 74.94 71 PHE A N 1
ATOM 536 C CA . PHE A 1 71 ? 5.597 4.514 -9.356 1.00 74.94 71 PHE A CA 1
ATOM 537 C C . PHE A 1 71 ? 4.318 4.045 -8.667 1.00 74.94 71 PHE A C 1
ATOM 539 O O . PHE A 1 71 ? 3.380 3.548 -9.289 1.00 74.94 71 PHE A O 1
ATOM 546 N N . GLY A 1 72 ? 4.305 4.183 -7.344 1.00 67.38 72 GLY A N 1
ATOM 547 C CA . GLY A 1 72 ? 3.156 3.875 -6.504 1.00 67.38 72 GLY A CA 1
ATOM 548 C C . GLY A 1 72 ? 2.542 5.150 -5.941 1.00 67.38 72 GLY A C 1
ATOM 549 O O . GLY A 1 72 ? 3.260 6.038 -5.482 1.00 67.38 72 GLY A O 1
ATOM 550 N N . SER A 1 73 ? 1.216 5.220 -5.919 1.00 73.81 73 SER A N 1
ATOM 551 C CA . SER A 1 73 ? 0.458 6.224 -5.175 1.00 73.81 73 SER A CA 1
ATOM 552 C C . SER A 1 73 ? -0.473 5.526 -4.188 1.00 73.81 73 SER A C 1
ATOM 554 O O . SER A 1 73 ? -1.144 4.555 -4.529 1.00 73.81 73 SER A O 1
ATOM 556 N N . GLY A 1 74 ? -0.457 5.977 -2.935 1.00 73.50 74 GLY A N 1
ATOM 557 C CA . GLY A 1 74 ? -1.226 5.381 -1.848 1.00 73.50 74 GLY A CA 1
ATOM 558 C C . GLY A 1 74 ? -2.198 6.385 -1.247 1.00 73.50 74 GLY A C 1
ATOM 559 O O . GLY A 1 74 ? -1.831 7.540 -1.024 1.00 73.50 74 GLY A O 1
ATOM 560 N N . SER A 1 75 ? -3.421 5.956 -0.952 1.00 75.69 75 SER A N 1
ATOM 561 C CA . SER A 1 75 ? -4.372 6.748 -0.167 1.00 75.69 75 SER A CA 1
ATOM 562 C C . SER A 1 75 ? -5.191 5.859 0.761 1.00 75.69 75 SER A C 1
ATOM 564 O O . SER A 1 75 ? -5.590 4.759 0.392 1.00 75.69 75 SER A O 1
ATOM 566 N N . TRP A 1 76 ? -5.462 6.339 1.973 1.00 72.31 76 TRP A N 1
ATOM 567 C CA . TRP A 1 76 ? -6.369 5.647 2.886 1.00 72.31 76 TRP A CA 1
ATOM 568 C C . TRP A 1 76 ? -7.820 5.934 2.505 1.00 72.31 76 TRP A C 1
ATOM 570 O O . TRP A 1 76 ? -8.215 7.097 2.409 1.00 72.31 76 TRP A O 1
ATOM 580 N N . ALA A 1 77 ? -8.624 4.886 2.370 1.00 73.25 77 ALA A N 1
ATOM 581 C CA . ALA A 1 77 ? -10.050 4.961 2.097 1.00 73.25 77 ALA A CA 1
ATOM 582 C C . ALA A 1 77 ? -10.887 4.419 3.266 1.00 73.25 77 ALA A C 1
ATOM 584 O O . ALA A 1 77 ? -10.476 3.536 4.022 1.00 73.25 77 ALA A O 1
ATOM 585 N N . GLY A 1 78 ? -12.090 4.976 3.416 1.00 76.12 78 GLY A N 1
ATOM 586 C CA . GLY A 1 78 ? -13.067 4.561 4.421 1.00 76.12 78 GLY A CA 1
ATOM 587 C C . GLY A 1 78 ? -12.887 5.197 5.803 1.00 76.12 78 GLY A C 1
ATOM 588 O O . GLY A 1 78 ? -12.172 6.187 5.996 1.00 76.12 78 GLY A O 1
ATOM 589 N N . MET A 1 79 ? -13.577 4.619 6.789 1.00 80.00 79 MET A N 1
ATOM 590 C CA . MET A 1 79 ? -13.547 5.019 8.199 1.00 80.00 79 MET A CA 1
ATOM 591 C C . MET A 1 79 ? -13.230 3.827 9.094 1.00 80.00 79 MET A C 1
ATOM 593 O O . MET A 1 79 ? -13.582 2.696 8.774 1.00 80.00 79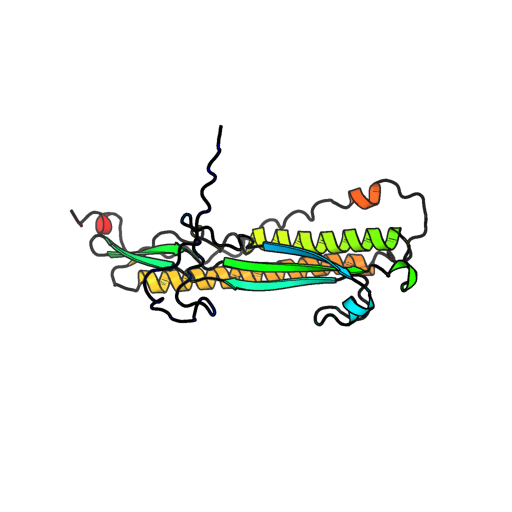 MET A O 1
ATOM 597 N N . ASP A 1 80 ? -12.580 4.086 10.227 1.00 84.44 80 ASP A N 1
ATOM 598 C CA . ASP A 1 80 ? -12.465 3.074 11.273 1.00 84.44 80 ASP A CA 1
ATOM 599 C C . ASP A 1 80 ? -13.810 2.989 11.992 1.00 84.44 80 ASP A C 1
ATOM 601 O O . ASP A 1 80 ? -14.280 3.977 12.558 1.00 84.44 80 ASP A O 1
ATOM 605 N N . ILE A 1 81 ? -14.438 1.819 11.937 1.00 89.38 81 ILE A N 1
ATOM 606 C CA . ILE A 1 81 ? -15.704 1.547 12.607 1.00 89.38 81 ILE A CA 1
ATOM 607 C C . ILE A 1 81 ? -15.393 0.685 13.818 1.00 89.38 81 ILE A C 1
ATOM 609 O O . ILE A 1 81 ? -15.030 -0.488 13.705 1.00 89.38 81 ILE A O 1
ATOM 613 N N . MET A 1 82 ? -15.557 1.282 14.990 1.00 92.38 82 MET A N 1
ATOM 614 C CA . MET A 1 82 ? -15.408 0.603 16.267 1.00 92.38 82 MET A CA 1
ATOM 615 C C . MET A 1 82 ? -16.720 0.706 17.032 1.00 92.38 82 MET A C 1
ATOM 617 O O . MET A 1 82 ? -17.338 1.770 17.080 1.00 92.38 82 MET A O 1
ATOM 621 N N . VAL A 1 83 ? -17.151 -0.405 17.619 1.00 94.50 83 VAL A N 1
ATOM 622 C CA . VAL A 1 83 ? -18.409 -0.481 18.365 1.00 94.50 83 VAL A CA 1
ATOM 623 C C . VAL A 1 83 ? -18.090 -0.751 19.822 1.00 94.50 83 VAL A C 1
ATOM 625 O O . VAL A 1 83 ? -17.459 -1.755 20.145 1.00 94.50 83 VAL A O 1
ATOM 628 N N . GLU A 1 84 ? -18.538 0.149 20.695 1.00 96.81 84 GLU A N 1
ATOM 629 C CA . GLU A 1 84 ? -18.462 -0.024 22.143 1.00 96.81 84 GLU A CA 1
ATOM 630 C C . GLU A 1 84 ? -19.772 -0.623 22.669 1.00 96.81 84 GLU A C 1
ATOM 632 O O . GLU A 1 84 ? -20.865 -0.139 22.377 1.00 96.81 84 GLU A O 1
ATOM 637 N N . SER A 1 85 ? -19.661 -1.679 23.469 1.00 96.44 85 SER A N 1
ATOM 638 C CA . SER A 1 85 ? -20.779 -2.366 24.114 1.00 96.44 85 SER A CA 1
ATOM 639 C C . SER A 1 85 ? -20.518 -2.512 25.609 1.00 96.44 85 SER A C 1
ATOM 641 O O . SER A 1 85 ? -19.382 -2.719 26.031 1.00 96.44 85 SER A O 1
ATOM 643 N N . LYS A 1 86 ? -21.560 -2.407 26.437 1.00 96.06 86 LYS A N 1
ATOM 644 C CA . LYS A 1 86 ? -21.442 -2.666 27.877 1.00 96.06 86 LYS A CA 1
ATOM 645 C C . LYS A 1 86 ? -21.587 -4.169 28.145 1.00 96.06 86 LYS A C 1
ATOM 647 O O . LYS A 1 86 ? -22.540 -4.774 27.663 1.00 96.06 86 LYS A O 1
ATOM 652 N N . ARG A 1 87 ? -20.672 -4.753 28.923 1.00 93.06 87 ARG A N 1
ATOM 653 C CA . ARG A 1 87 ? -20.691 -6.154 29.385 1.00 93.06 87 ARG A CA 1
ATOM 654 C C . ARG A 1 87 ? -20.312 -6.192 30.865 1.00 93.06 87 ARG A C 1
ATOM 656 O O . ARG A 1 87 ? -19.191 -5.823 31.211 1.00 93.06 87 ARG A O 1
ATOM 663 N N . GLY A 1 88 ? -21.246 -6.568 31.739 1.00 92.12 88 GLY A N 1
ATOM 664 C CA . GLY A 1 88 ? -21.014 -6.504 33.187 1.00 92.12 88 GLY A CA 1
ATOM 665 C C . GLY A 1 88 ? -20.723 -5.083 33.663 1.00 92.12 88 GLY A C 1
ATOM 666 O O . GLY A 1 88 ? -21.443 -4.127 33.342 1.00 92.12 88 GLY A O 1
ATOM 667 N N . CYS A 1 89 ? -19.636 -4.946 34.418 1.00 92.25 89 CYS A N 1
ATOM 668 C CA . CYS A 1 89 ? -19.137 -3.657 34.893 1.00 92.25 89 CYS A CA 1
ATOM 669 C C . CYS A 1 89 ? -18.245 -2.927 33.867 1.00 92.25 89 CYS A C 1
ATOM 671 O O . CYS A 1 89 ? -17.779 -1.822 34.146 1.00 92.25 89 CYS A O 1
ATOM 673 N N . CYS A 1 90 ? -18.033 -3.510 32.683 1.00 95.56 90 CYS A N 1
ATOM 674 C CA . CYS A 1 90 ? -17.075 -3.039 31.691 1.00 95.56 90 CYS A CA 1
ATOM 675 C C . CYS A 1 90 ? -17.717 -2.531 30.394 1.00 95.56 90 CYS A C 1
ATOM 677 O O . CYS A 1 90 ? -18.834 -2.891 30.022 1.00 95.56 90 CYS A O 1
ATOM 679 N N . TYR A 1 91 ? -16.961 -1.699 29.685 1.00 96.56 91 TYR A N 1
ATOM 680 C CA . TYR A 1 91 ? -17.211 -1.234 28.327 1.00 96.56 91 TYR A CA 1
ATOM 681 C C . TYR A 1 91 ? -16.168 -1.861 27.410 1.00 96.56 91 TYR A C 1
ATOM 683 O O . TYR A 1 91 ? -14.966 -1.690 27.611 1.00 96.56 91 TYR A O 1
ATOM 691 N N . CYS A 1 92 ? -16.637 -2.628 26.437 1.00 95.19 92 CYS A N 1
ATOM 692 C CA . CYS A 1 92 ? -15.821 -3.382 25.507 1.00 95.19 92 CYS A CA 1
ATOM 693 C C . CYS A 1 92 ? -15.966 -2.805 24.106 1.00 95.19 92 CYS A C 1
ATOM 695 O O . CYS A 1 92 ? -17.077 -2.760 23.575 1.00 95.19 92 CYS A O 1
ATOM 697 N N . THR A 1 93 ? -14.850 -2.412 23.506 1.00 95.25 93 THR A N 1
ATOM 698 C CA . THR A 1 93 ? -14.795 -1.949 22.124 1.00 95.25 93 THR A CA 1
ATOM 699 C C . THR A 1 93 ? -14.243 -3.044 21.231 1.00 95.25 93 THR A C 1
ATOM 701 O O . THR A 1 93 ? -13.191 -3.618 21.514 1.00 95.25 93 THR A O 1
ATOM 704 N N . THR A 1 94 ? -14.942 -3.306 20.133 1.00 92.75 94 THR A N 1
ATOM 705 C CA . THR A 1 94 ? -14.500 -4.205 19.068 1.00 92.75 94 THR A CA 1
ATOM 706 C C . THR A 1 94 ? -14.314 -3.402 17.790 1.00 92.75 94 THR A C 1
ATOM 708 O O . THR A 1 94 ? -15.139 -2.548 17.454 1.00 92.75 94 THR A O 1
ATOM 711 N N . VAL A 1 95 ? -13.236 -3.684 17.066 1.00 89.62 95 VAL A N 1
ATOM 712 C CA . VAL A 1 95 ? -13.044 -3.164 15.715 1.00 89.62 95 VAL A CA 1
ATOM 713 C C . VAL A 1 95 ? -13.920 -3.964 14.757 1.00 89.62 95 VAL A C 1
ATOM 715 O O . VAL A 1 95 ? -13.726 -5.162 14.586 1.00 89.62 95 VAL A O 1
ATOM 718 N N . VAL A 1 96 ? -14.903 -3.304 14.152 1.00 88.38 96 VAL A N 1
ATOM 719 C CA . VAL A 1 96 ? -15.791 -3.915 13.151 1.00 88.38 96 VAL A CA 1
ATOM 720 C C . VAL A 1 96 ? -15.186 -3.775 11.762 1.00 88.38 96 VAL A C 1
ATOM 722 O O . VAL A 1 96 ? -15.212 -4.709 10.967 1.00 88.38 96 VAL A O 1
ATOM 725 N N . TRP A 1 97 ? -14.626 -2.601 11.482 1.00 84.81 97 TRP A N 1
ATOM 726 C CA . TRP A 1 97 ? -13.992 -2.289 10.214 1.00 84.81 97 TRP A CA 1
ATOM 727 C C . TRP A 1 97 ? -12.836 -1.329 10.442 1.00 84.81 97 TRP A C 1
ATOM 729 O O . TRP A 1 97 ? -12.901 -0.460 11.314 1.00 84.81 97 TRP A O 1
ATOM 739 N N . THR A 1 98 ? -11.791 -1.451 9.638 1.00 82.44 98 THR A N 1
ATOM 740 C CA . THR A 1 98 ? -10.692 -0.493 9.627 1.00 82.44 98 THR A CA 1
ATOM 741 C C . THR A 1 98 ? -10.525 0.033 8.204 1.00 82.44 98 THR A C 1
ATOM 743 O O . THR A 1 98 ? -10.720 -0.708 7.242 1.00 82.44 98 THR A O 1
ATOM 746 N N . LYS A 1 99 ? -10.202 1.324 8.062 1.00 82.50 99 LYS A N 1
ATOM 747 C CA . LYS A 1 99 ? -9.748 1.912 6.788 1.00 82.50 99 LYS A CA 1
ATOM 748 C C . LYS A 1 99 ? -8.750 1.009 6.052 1.00 82.50 99 LYS A C 1
ATOM 750 O O . LYS A 1 99 ? -7.852 0.433 6.671 1.00 82.50 99 LYS A O 1
ATOM 755 N N . THR A 1 100 ? -8.880 0.964 4.737 1.00 84.00 100 THR A N 1
ATOM 756 C CA . THR A 1 100 ? -7.983 0.250 3.824 1.00 84.00 100 THR A CA 1
ATOM 757 C C . THR A 1 100 ? -7.073 1.246 3.109 1.00 84.00 100 THR A C 1
ATOM 759 O O . THR A 1 100 ? -7.438 2.409 2.922 1.00 84.00 100 THR A O 1
ATOM 762 N N . MET A 1 101 ? -5.865 0.832 2.750 1.00 81.06 101 MET A N 1
ATOM 763 C CA . MET A 1 101 ? -4.940 1.596 1.925 1.00 81.06 101 MET A CA 1
ATOM 764 C C . MET A 1 101 ? -5.139 1.180 0.475 1.00 81.06 101 MET A C 1
ATOM 766 O O . MET A 1 101 ? -4.762 0.085 0.087 1.00 81.06 101 MET A O 1
ATOM 770 N N . ASN A 1 102 ? -5.639 2.082 -0.355 1.00 83.31 102 ASN A N 1
ATOM 771 C CA . ASN A 1 102 ? -5.624 1.885 -1.794 1.00 83.31 102 ASN A CA 1
ATOM 772 C C . ASN A 1 102 ? -4.225 2.210 -2.315 1.00 83.31 102 ASN A C 1
ATOM 774 O O . ASN A 1 102 ? -3.842 3.383 -2.354 1.00 83.31 102 ASN A O 1
ATOM 778 N N . LEU A 1 103 ? -3.467 1.182 -2.698 1.00 82.44 103 LEU A N 1
ATOM 779 C CA . LEU A 1 103 ? -2.179 1.323 -3.369 1.00 82.44 103 LEU A C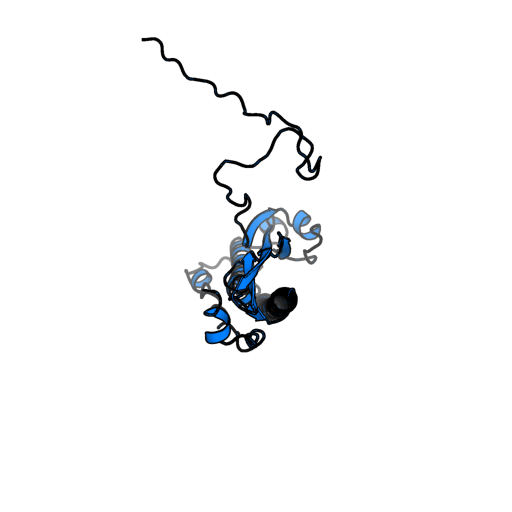A 1
ATOM 780 C C . LEU A 1 103 ? -2.355 1.108 -4.876 1.00 82.44 103 LEU A C 1
ATOM 782 O O . LEU A 1 103 ? -2.681 0.010 -5.325 1.00 82.44 103 LEU A O 1
ATOM 786 N N . HIS A 1 104 ? -2.125 2.162 -5.655 1.00 85.44 104 HIS A N 1
ATOM 787 C CA . HIS A 1 104 ? -2.131 2.125 -7.111 1.00 85.44 104 HIS A CA 1
ATOM 788 C C . HIS A 1 104 ? -0.710 2.200 -7.651 1.00 85.44 104 HIS A C 1
ATOM 790 O O . HIS A 1 104 ? -0.002 3.180 -7.413 1.00 85.44 104 HIS A O 1
ATOM 796 N N . VAL A 1 105 ? -0.298 1.161 -8.368 1.00 81.88 105 VAL A N 1
ATOM 797 C CA . VAL A 1 105 ? 1.017 1.043 -8.991 1.00 81.88 105 VAL A CA 1
ATOM 798 C C . VAL A 1 105 ? 0.860 1.195 -10.493 1.00 81.88 105 VAL A C 1
ATOM 800 O O . VAL A 1 105 ? 0.208 0.378 -11.137 1.00 81.88 105 VAL A O 1
ATOM 803 N N . THR A 1 106 ? 1.475 2.226 -11.059 1.00 83.44 106 THR A N 1
ATOM 804 C CA . THR A 1 106 ? 1.482 2.455 -12.503 1.00 83.44 106 THR A CA 1
ATOM 805 C C . THR A 1 106 ? 2.880 2.198 -13.043 1.00 83.44 106 THR A C 1
ATOM 807 O O . THR A 1 106 ? 3.853 2.720 -12.504 1.00 83.44 106 THR A O 1
ATOM 810 N N . SER A 1 107 ? 2.972 1.434 -14.129 1.00 84.38 107 SER A N 1
ATOM 811 C CA . SER A 1 107 ? 4.192 1.265 -14.916 1.00 84.38 107 SER A CA 1
ATOM 812 C C . SER A 1 107 ? 4.009 1.840 -16.310 1.00 84.38 107 SER A C 1
ATOM 814 O O . SER A 1 107 ? 3.028 1.529 -16.985 1.00 84.38 107 SER A O 1
ATOM 816 N N . LEU A 1 108 ? 4.969 2.639 -16.758 1.00 83.44 108 LEU A N 1
ATOM 817 C CA . LEU A 1 108 ? 5.035 3.191 -18.103 1.00 83.44 108 LEU A CA 1
ATOM 818 C C . LEU A 1 108 ? 6.117 2.449 -18.892 1.00 83.44 108 LEU A C 1
ATOM 820 O O . LEU A 1 108 ? 7.282 2.445 -18.496 1.00 83.44 108 LEU A O 1
ATOM 824 N N . ILE A 1 109 ? 5.720 1.821 -19.998 1.00 84.69 109 ILE A N 1
ATOM 825 C CA . ILE A 1 109 ? 6.603 1.109 -20.927 1.00 84.69 109 ILE A CA 1
ATOM 826 C C . ILE A 1 109 ? 6.676 1.915 -22.229 1.00 84.69 109 ILE A C 1
ATOM 828 O O . ILE A 1 109 ? 5.620 2.228 -22.789 1.00 84.69 109 ILE A O 1
ATOM 832 N N . PRO A 1 110 ? 7.869 2.254 -22.741 1.00 83.06 110 PRO A N 1
ATOM 833 C CA . PRO A 1 110 ? 7.975 3.010 -23.979 1.00 83.06 110 PRO A CA 1
ATOM 834 C C . PRO A 1 110 ? 7.587 2.159 -25.199 1.00 83.06 110 PRO A C 1
ATOM 836 O O . PRO A 1 110 ? 8.036 1.027 -25.364 1.00 83.06 110 PRO A O 1
ATOM 839 N N . SER A 1 111 ? 6.772 2.729 -26.082 1.00 87.19 111 SER A N 1
ATOM 840 C CA . SER A 1 111 ? 6.358 2.155 -27.372 1.00 87.19 111 SER A CA 1
ATOM 841 C C . SER A 1 111 ? 7.353 2.435 -28.493 1.00 87.19 111 SER A C 1
ATOM 843 O O . SER A 1 111 ? 7.438 1.657 -29.436 1.00 87.19 111 SER A O 1
ATOM 845 N N . ASP A 1 112 ? 8.092 3.540 -28.399 1.00 82.25 112 ASP A N 1
ATOM 846 C CA . ASP A 1 112 ? 8.970 4.083 -29.441 1.00 82.25 112 ASP A CA 1
ATOM 847 C C . ASP A 1 112 ? 10.454 4.074 -29.032 1.00 82.25 112 ASP A C 1
ATOM 849 O O . ASP A 1 112 ? 11.275 4.788 -29.608 1.00 82.25 112 ASP A O 1
ATOM 853 N N . ALA A 1 113 ? 10.807 3.252 -28.037 1.00 76.25 113 ALA A N 1
ATOM 854 C CA . ALA A 1 113 ? 12.172 3.151 -27.525 1.00 76.25 113 ALA A CA 1
ATOM 855 C C . ALA A 1 113 ? 13.175 2.596 -28.539 1.00 76.25 113 ALA A C 1
ATOM 857 O O . ALA A 1 113 ? 14.304 3.078 -28.581 1.00 76.25 113 ALA A O 1
ATOM 858 N N . VAL A 1 114 ? 12.776 1.633 -29.378 1.00 73.00 114 VAL A N 1
ATOM 859 C CA . VAL A 1 114 ? 13.671 1.075 -30.408 1.00 73.00 114 VAL A CA 1
ATOM 860 C C . VAL A 1 114 ? 14.138 2.162 -31.373 1.00 73.00 114 VAL A C 1
ATOM 862 O O . VAL A 1 114 ? 15.333 2.297 -31.618 1.00 73.00 114 VAL A O 1
ATOM 865 N N . ASP A 1 115 ? 13.212 2.992 -31.850 1.00 73.19 115 ASP A N 1
ATOM 866 C CA . ASP A 1 115 ? 13.517 4.005 -32.862 1.00 73.19 115 ASP A CA 1
ATOM 867 C C . ASP A 1 115 ? 14.257 5.222 -32.288 1.00 73.19 115 ASP A C 1
ATOM 869 O O . ASP A 1 115 ? 15.019 5.872 -33.001 1.00 73.19 115 ASP A O 1
ATOM 873 N N . LYS A 1 116 ? 14.016 5.572 -31.015 1.00 71.50 116 LYS A N 1
ATOM 874 C CA . LYS A 1 116 ? 14.502 6.833 -30.422 1.00 71.50 116 LYS A CA 1
ATOM 875 C C . LYS A 1 116 ? 15.663 6.698 -29.445 1.00 71.50 116 LYS A C 1
ATOM 877 O O . LYS A 1 116 ? 16.427 7.648 -29.316 1.00 71.50 116 LYS A O 1
ATOM 882 N N . LEU A 1 117 ? 15.776 5.574 -28.741 1.00 65.94 117 LEU A N 1
ATOM 883 C CA . LEU A 1 117 ? 16.877 5.303 -27.808 1.00 65.94 117 LEU A CA 1
ATOM 884 C C . LEU A 1 117 ? 17.909 4.340 -28.400 1.00 65.94 117 LEU A C 1
ATOM 886 O O . LEU A 1 117 ? 18.784 3.877 -27.674 1.00 65.94 117 LEU A O 1
ATOM 890 N N . GLU A 1 118 ? 17.784 4.012 -29.691 1.00 69.38 118 GLU A N 1
ATOM 891 C CA . GLU A 1 118 ? 18.598 2.990 -30.362 1.00 69.38 118 GLU A CA 1
ATOM 892 C C . GLU A 1 118 ? 18.577 1.644 -29.606 1.00 69.38 118 GLU A C 1
ATOM 894 O O . GLU A 1 118 ? 19.528 0.863 -29.647 1.00 69.38 118 GLU A O 1
ATOM 899 N N . MET A 1 119 ? 17.480 1.365 -28.891 1.00 71.69 119 MET A N 1
ATOM 900 C CA . MET A 1 119 ? 17.328 0.130 -28.130 1.00 71.69 119 MET A CA 1
ATOM 901 C C . MET A 1 119 ? 17.045 -1.039 -29.065 1.00 71.69 119 MET A C 1
ATOM 903 O O . MET A 1 119 ? 16.235 -0.950 -29.986 1.00 71.69 119 MET A O 1
ATOM 907 N N . THR A 1 120 ? 17.649 -2.189 -28.783 1.00 77.75 120 THR A N 1
ATOM 908 C CA . THR A 1 120 ? 17.281 -3.428 -29.475 1.00 77.75 120 THR A CA 1
ATOM 909 C C . THR A 1 120 ? 15.920 -3.935 -28.980 1.00 77.75 120 THR A C 1
ATOM 911 O O . THR A 1 120 ? 15.449 -3.565 -27.899 1.00 77.75 120 THR A O 1
ATOM 914 N N . LEU A 1 121 ? 15.285 -4.847 -29.726 1.00 78.00 121 LEU A N 1
ATOM 915 C CA . LEU A 1 121 ? 14.090 -5.558 -29.238 1.00 7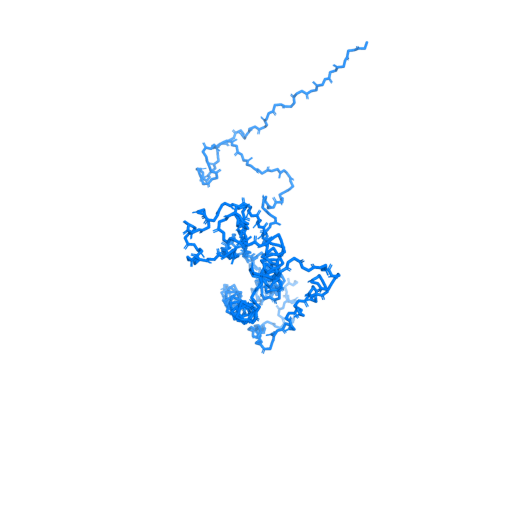8.00 121 LEU A CA 1
ATOM 916 C C . LEU A 1 121 ? 14.358 -6.262 -27.895 1.00 78.00 121 LEU A C 1
ATOM 918 O O . LEU A 1 121 ? 13.488 -6.292 -27.025 1.00 78.00 121 LEU A O 1
ATOM 922 N N . ASN A 1 122 ? 15.579 -6.768 -27.700 1.00 72.56 122 ASN A N 1
ATOM 923 C CA . ASN A 1 122 ? 16.014 -7.360 -26.435 1.00 72.56 122 ASN A CA 1
ATOM 924 C C . ASN A 1 122 ? 16.084 -6.315 -25.314 1.00 72.56 122 ASN A C 1
ATOM 926 O O . ASN A 1 122 ? 15.677 -6.608 -24.191 1.00 72.56 122 ASN A O 1
ATOM 930 N N . GLY A 1 123 ? 16.516 -5.091 -25.628 1.00 73.50 123 GLY A N 1
ATOM 931 C CA . GLY A 1 123 ? 16.462 -3.956 -24.709 1.00 73.50 123 GLY A CA 1
ATOM 932 C C . GLY A 1 123 ? 15.037 -3.675 -24.221 1.00 73.50 123 GLY A C 1
ATOM 933 O O . GLY A 1 123 ? 14.827 -3.529 -23.020 1.00 73.50 123 GLY A O 1
ATOM 934 N N . ILE A 1 124 ? 14.031 -3.687 -25.108 1.00 76.38 124 ILE A N 1
ATOM 935 C CA . ILE A 1 124 ? 12.618 -3.532 -24.701 1.00 76.38 124 ILE A CA 1
ATOM 936 C C . ILE A 1 124 ? 12.171 -4.670 -23.775 1.00 76.38 124 ILE A C 1
ATOM 938 O O . ILE A 1 124 ? 11.523 -4.420 -22.758 1.00 76.38 124 ILE A O 1
ATOM 942 N N . VAL A 1 125 ? 12.502 -5.923 -24.101 1.00 79.50 125 VAL A N 1
ATOM 943 C CA . VAL A 1 125 ? 12.149 -7.072 -23.247 1.00 79.50 125 VAL A CA 1
ATOM 944 C C . VAL A 1 125 ? 12.782 -6.934 -21.860 1.00 79.50 125 VAL A C 1
ATOM 946 O O . VAL A 1 125 ? 12.118 -7.207 -20.857 1.00 79.50 125 VAL A O 1
ATOM 949 N N . ALA A 1 126 ? 14.024 -6.453 -21.790 1.00 73.00 126 ALA A N 1
ATOM 950 C CA . ALA A 1 126 ? 14.694 -6.156 -20.532 1.00 73.00 126 ALA A CA 1
ATOM 951 C C . ALA A 1 126 ? 13.973 -5.045 -19.741 1.00 73.00 126 ALA A C 1
ATOM 953 O O . ALA A 1 126 ? 13.710 -5.260 -18.558 1.00 73.00 126 ALA A O 1
ATOM 954 N N . VAL A 1 127 ? 13.520 -3.948 -20.380 1.00 75.62 127 VAL A N 1
ATOM 955 C CA . VAL A 1 127 ? 12.684 -2.907 -19.722 1.00 75.62 127 VAL A CA 1
ATOM 956 C C . VAL A 1 127 ? 11.431 -3.527 -19.125 1.00 75.62 127 VAL A C 1
ATOM 958 O O . VAL A 1 127 ? 11.100 -3.294 -17.966 1.00 75.62 127 VAL A O 1
ATOM 961 N N . ILE A 1 128 ? 10.718 -4.339 -19.904 1.00 78.75 128 ILE A N 1
ATOM 962 C CA . ILE A 1 128 ? 9.469 -4.955 -19.450 1.00 78.75 128 ILE A CA 1
ATOM 963 C C . ILE A 1 128 ? 9.724 -5.846 -18.228 1.00 78.75 128 ILE A C 1
ATOM 965 O O . ILE A 1 128 ? 8.958 -5.791 -17.261 1.00 78.75 128 ILE A O 1
ATOM 969 N N . GLY A 1 129 ? 10.796 -6.644 -18.256 1.00 77.50 129 GLY A N 1
ATOM 970 C CA . GLY A 1 129 ? 11.206 -7.488 -17.134 1.00 77.50 129 GLY A CA 1
ATOM 971 C C . GLY A 1 129 ? 11.587 -6.678 -15.892 1.00 77.50 129 GLY A C 1
ATOM 972 O O . GLY A 1 129 ? 11.147 -7.005 -14.788 1.00 77.50 129 GLY A O 1
ATOM 973 N N . HIS A 1 130 ? 12.339 -5.595 -16.078 1.00 76.62 130 HIS A N 1
ATOM 974 C CA . HIS A 1 130 ? 12.740 -4.663 -15.022 1.00 76.62 130 HIS A CA 1
ATOM 975 C C . HIS A 1 130 ? 11.537 -4.020 -14.334 1.00 76.62 130 HIS A C 1
ATOM 977 O O . HIS A 1 130 ? 11.366 -4.109 -13.115 1.00 76.62 130 HIS A O 1
ATOM 983 N N . GLU A 1 131 ? 10.620 -3.464 -15.122 1.00 78.44 131 GLU A N 1
ATOM 984 C CA . GLU A 1 131 ? 9.404 -2.845 -14.598 1.00 78.44 131 GLU A CA 1
ATOM 985 C C . GLU A 1 131 ? 8.482 -3.882 -13.935 1.00 78.44 131 GLU A C 1
ATOM 987 O O . GLU A 1 131 ? 7.824 -3.593 -12.933 1.00 78.44 131 GLU A O 1
ATOM 992 N N . ALA A 1 132 ? 8.463 -5.127 -14.420 1.00 81.19 132 ALA A N 1
ATOM 993 C CA . ALA A 1 132 ? 7.746 -6.211 -13.753 1.00 81.19 132 ALA A CA 1
ATOM 994 C C . ALA A 1 132 ? 8.341 -6.569 -12.380 1.00 81.19 132 ALA A C 1
ATOM 996 O O . ALA A 1 132 ? 7.581 -6.827 -11.443 1.00 81.19 132 ALA A O 1
ATOM 997 N N . ARG A 1 133 ? 9.672 -6.543 -12.221 1.00 79.25 133 ARG A N 1
ATOM 998 C CA . ARG A 1 133 ? 10.328 -6.727 -10.914 1.00 79.25 133 ARG A CA 1
ATOM 999 C C . ARG A 1 133 ? 9.995 -5.590 -9.947 1.00 79.25 133 ARG A C 1
ATOM 1001 O O . ARG A 1 133 ? 9.669 -5.875 -8.795 1.00 79.25 133 ARG A O 1
ATOM 1008 N N . ARG A 1 134 ? 9.980 -4.333 -10.414 1.00 78.25 134 ARG A N 1
ATOM 1009 C CA . ARG A 1 134 ? 9.546 -3.163 -9.619 1.00 78.25 134 ARG A CA 1
ATOM 1010 C C . ARG A 1 134 ? 8.120 -3.328 -9.089 1.00 78.25 134 ARG A C 1
ATOM 1012 O O . ARG A 1 134 ? 7.891 -3.183 -7.886 1.00 78.25 134 ARG A O 1
ATOM 1019 N N . ARG A 1 135 ? 7.168 -3.704 -9.955 1.00 83.56 135 ARG A N 1
ATOM 1020 C CA . ARG A 1 135 ? 5.781 -3.992 -9.538 1.00 83.56 135 ARG A CA 1
ATOM 1021 C C . ARG A 1 135 ? 5.711 -5.138 -8.533 1.00 83.56 135 ARG A C 1
ATOM 1023 O O . ARG A 1 135 ? 5.090 -4.990 -7.484 1.00 83.56 135 ARG A O 1
ATOM 1030 N N . SER A 1 136 ? 6.404 -6.243 -8.814 1.00 83.19 136 SER A N 1
ATOM 1031 C CA . SER A 1 136 ? 6.443 -7.416 -7.934 1.00 83.19 136 SER A CA 1
ATOM 1032 C C . SER A 1 136 ? 6.967 -7.076 -6.535 1.00 83.19 136 SER A C 1
ATOM 1034 O O . SER A 1 136 ? 6.365 -7.482 -5.540 1.00 83.19 136 SER A O 1
ATOM 1036 N N . ALA A 1 137 ? 8.019 -6.254 -6.437 1.00 79.44 137 ALA A N 1
ATOM 1037 C CA . ALA A 1 137 ? 8.508 -5.753 -5.159 1.00 79.44 137 ALA A CA 1
ATOM 1038 C C . ALA A 1 137 ? 7.418 -4.951 -4.428 1.00 79.44 137 ALA A C 1
ATOM 1040 O O . ALA A 1 137 ? 7.061 -5.290 -3.303 1.00 79.44 137 ALA A O 1
ATOM 1041 N N . LEU A 1 138 ? 6.805 -3.949 -5.067 1.00 82.62 138 LEU A N 1
ATOM 1042 C CA . LEU A 1 138 ? 5.730 -3.159 -4.444 1.00 82.62 138 LEU A CA 1
ATOM 1043 C C . LEU A 1 138 ? 4.563 -4.032 -3.960 1.00 82.62 138 LEU A C 1
ATOM 1045 O O . LEU A 1 138 ? 4.064 -3.832 -2.851 1.00 82.62 138 LEU A O 1
ATOM 1049 N N . ARG A 1 139 ? 4.166 -5.028 -4.758 1.00 86.94 139 ARG A N 1
ATOM 1050 C CA . ARG A 1 139 ? 3.139 -6.007 -4.397 1.00 86.94 139 ARG A CA 1
ATOM 1051 C C . ARG A 1 139 ? 3.535 -6.809 -3.161 1.00 86.94 139 ARG A C 1
ATOM 1053 O O . ARG A 1 139 ? 2.755 -6.904 -2.214 1.00 86.94 139 ARG A O 1
ATOM 1060 N N . ALA A 1 140 ? 4.745 -7.365 -3.149 1.00 85.50 140 ALA A N 1
ATOM 1061 C CA . ALA A 1 140 ? 5.259 -8.148 -2.032 1.00 85.50 140 ALA A CA 1
ATOM 1062 C C . ALA A 1 140 ? 5.329 -7.314 -0.742 1.00 85.50 140 ALA A C 1
ATOM 1064 O O . ALA A 1 140 ? 4.891 -7.775 0.312 1.00 85.50 140 ALA A O 1
ATOM 1065 N N . GLY A 1 141 ? 5.794 -6.065 -0.831 1.00 84.19 141 GLY A N 1
ATOM 1066 C CA . GLY A 1 141 ? 5.801 -5.127 0.290 1.00 84.19 141 GLY A CA 1
ATOM 1067 C C . GLY A 1 141 ? 4.397 -4.836 0.823 1.00 84.19 141 GLY A C 1
ATOM 1068 O O . GLY A 1 141 ? 4.179 -4.870 2.033 1.00 84.19 141 GLY A O 1
ATOM 1069 N N . TYR A 1 142 ? 3.429 -4.585 -0.061 1.00 88.25 142 TYR A N 1
ATOM 1070 C CA . TYR A 1 142 ? 2.047 -4.319 0.339 1.00 88.25 142 TYR A CA 1
ATOM 1071 C C . TYR A 1 142 ? 1.461 -5.496 1.131 1.00 88.25 142 TYR A C 1
ATOM 1073 O O . TYR A 1 142 ? 0.964 -5.300 2.240 1.00 88.25 142 TYR A O 1
ATOM 1081 N N . TYR A 1 143 ? 1.593 -6.725 0.625 1.00 87.75 143 TYR A N 1
ATOM 1082 C CA . TYR A 1 143 ? 1.070 -7.905 1.321 1.00 87.75 143 TYR A CA 1
ATOM 1083 C C . TYR A 1 143 ? 1.833 -8.249 2.605 1.00 87.75 143 TYR A C 1
ATOM 1085 O O . TYR A 1 143 ? 1.239 -8.803 3.528 1.00 87.75 143 TYR A O 1
ATOM 1093 N N . ALA A 1 144 ? 3.125 -7.925 2.686 1.00 85.12 144 ALA A N 1
ATOM 1094 C CA . ALA A 1 144 ? 3.928 -8.191 3.875 1.00 85.12 144 ALA A CA 1
ATOM 1095 C C . ALA A 1 144 ? 3.665 -7.194 5.014 1.00 85.12 144 ALA A C 1
ATOM 1097 O O . ALA A 1 144 ? 3.685 -7.596 6.176 1.00 85.12 144 ALA A O 1
ATOM 1098 N N . TYR A 1 145 ? 3.431 -5.916 4.698 1.00 86.50 145 TYR A N 1
ATOM 1099 C CA . TYR A 1 145 ? 3.402 -4.845 5.700 1.00 86.50 145 TYR A CA 1
ATOM 1100 C C . TYR A 1 145 ? 2.044 -4.151 5.827 1.00 86.50 145 TYR A C 1
ATOM 1102 O O . TYR A 1 145 ? 1.609 -3.894 6.945 1.00 86.50 145 TYR A O 1
ATOM 1110 N N . ILE A 1 146 ? 1.357 -3.870 4.716 1.00 88.19 146 ILE A N 1
ATOM 1111 C CA . ILE A 1 146 ? 0.120 -3.074 4.706 1.00 88.19 146 ILE A CA 1
ATOM 1112 C C . ILE A 1 146 ? -1.119 -3.954 4.889 1.00 88.19 146 ILE A C 1
ATOM 1114 O O . ILE A 1 146 ? -1.883 -3.731 5.820 1.00 88.19 146 ILE A O 1
ATOM 1118 N N . ALA A 1 147 ? -1.292 -4.995 4.072 1.00 87.19 147 ALA A N 1
ATOM 1119 C CA . ALA A 1 147 ? -2.466 -5.871 4.142 1.00 87.19 147 ALA A CA 1
ATOM 1120 C C . ALA A 1 147 ? -2.739 -6.468 5.547 1.00 87.19 147 ALA A C 1
ATOM 1122 O O . AL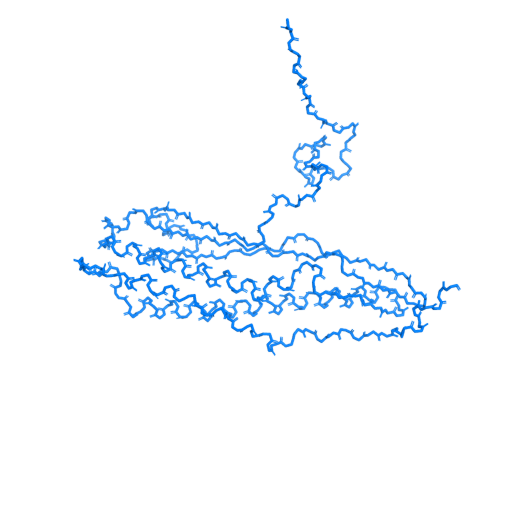A A 1 147 ? -3.902 -6.553 5.944 1.00 87.19 147 ALA A O 1
ATOM 1123 N N . PRO A 1 148 ? -1.723 -6.841 6.359 1.00 86.44 148 PRO A N 1
ATOM 1124 C CA . PRO A 1 148 ? -1.959 -7.347 7.714 1.00 86.44 148 PRO A CA 1
ATOM 1125 C C . PRO A 1 148 ? -2.529 -6.302 8.683 1.00 86.44 148 PRO A C 1
ATOM 1127 O O . PRO A 1 148 ? -3.119 -6.672 9.700 1.00 86.44 148 PRO A O 1
ATOM 1130 N N . VAL A 1 149 ? -2.346 -5.009 8.386 1.00 84.50 149 VAL A N 1
ATOM 1131 C CA . VAL A 1 149 ? -2.848 -3.884 9.188 1.00 84.50 149 VAL A CA 1
ATOM 1132 C C . VAL A 1 149 ? -4.147 -3.280 8.638 1.00 84.50 149 VAL A C 1
ATOM 1134 O O . VAL A 1 149 ? -4.492 -2.130 8.923 1.00 84.50 149 VAL A O 1
ATOM 1137 N N . GLU A 1 150 ? -4.881 -4.051 7.844 1.00 82.62 150 GLU A N 1
ATOM 1138 C CA . GLU A 1 150 ? -6.167 -3.669 7.267 1.00 82.62 150 GLU A CA 1
ATOM 1139 C C . GLU A 1 150 ? -7.286 -4.595 7.744 1.00 82.62 150 GLU A C 1
ATOM 1141 O O . GLU A 1 150 ? -7.054 -5.661 8.313 1.00 82.62 150 GLU A O 1
ATOM 1146 N N . GLY A 1 151 ? -8.533 -4.172 7.533 1.00 71.81 151 GLY A N 1
ATOM 1147 C CA . GLY A 1 151 ? -9.718 -4.934 7.911 1.00 71.81 151 GLY A CA 1
ATOM 1148 C C . GLY A 1 151 ? -9.825 -5.228 9.413 1.00 71.81 151 GLY A C 1
ATOM 1149 O O . GLY A 1 151 ? -9.213 -4.572 10.260 1.00 71.81 151 GLY A O 1
ATOM 1150 N N . ALA A 1 152 ? -10.657 -6.213 9.753 1.00 61.56 152 ALA A N 1
ATOM 1151 C CA . ALA A 1 152 ? -10.916 -6.624 11.134 1.00 61.56 152 ALA A CA 1
ATOM 1152 C C . ALA A 1 152 ? -9.789 -7.482 11.751 1.00 61.56 152 ALA A C 1
ATOM 1154 O O . ALA A 1 152 ? -9.830 -7.778 12.943 1.00 61.56 152 ALA A O 1
ATOM 1155 N N . SER A 1 153 ? -8.774 -7.883 10.973 1.00 62.03 153 SER A N 1
ATOM 1156 C CA . SER A 1 153 ? -7.694 -8.776 11.429 1.00 62.03 153 SER A CA 1
ATOM 1157 C C . SER A 1 153 ? -6.737 -8.145 12.440 1.00 62.03 153 SER A C 1
ATOM 1159 O O . SER A 1 153 ? -6.008 -8.861 13.120 1.00 62.03 153 SER A O 1
ATOM 1161 N N . LEU A 1 154 ? -6.749 -6.818 12.568 1.00 64.81 154 LEU A N 1
ATOM 1162 C CA . LEU A 1 154 ? -5.822 -6.074 13.420 1.00 64.81 154 LEU A CA 1
ATOM 1163 C C . LEU A 1 154 ? -6.119 -6.132 14.914 1.00 64.81 154 LEU A C 1
ATOM 1165 O O . LEU A 1 154 ? -5.232 -5.856 15.721 1.00 64.81 154 LEU A O 1
ATOM 1169 N N . ALA A 1 155 ? -7.372 -6.362 15.297 1.00 66.62 155 ALA A N 1
ATOM 1170 C CA . ALA A 1 155 ? -7.802 -5.979 16.629 1.00 66.62 155 ALA A CA 1
ATOM 1171 C C . ALA A 1 155 ? -8.908 -6.879 17.169 1.00 66.62 155 ALA A C 1
ATOM 1173 O O . ALA A 1 155 ? -10.015 -6.953 16.641 1.00 66.62 155 ALA A O 1
ATOM 1174 N N . GLY A 1 156 ? -8.592 -7.522 18.292 1.00 78.81 156 GLY A N 1
ATOM 1175 C CA . GLY A 1 156 ? -9.578 -8.173 19.137 1.00 78.81 156 GLY A CA 1
ATOM 1176 C C . GLY A 1 156 ? -10.492 -7.169 19.845 1.00 78.81 156 GLY A C 1
ATOM 1177 O O . GLY A 1 156 ? -10.534 -5.974 19.553 1.00 78.81 156 GLY A O 1
ATOM 1178 N N . THR A 1 157 ? -11.239 -7.673 20.820 1.00 90.12 157 THR A N 1
ATOM 1179 C CA . THR A 1 157 ? -12.061 -6.832 21.695 1.00 90.12 157 THR A CA 1
ATOM 1180 C C . THR A 1 157 ? -11.223 -6.336 22.869 1.00 90.12 157 THR A C 1
ATOM 1182 O O . THR A 1 157 ? -10.546 -7.133 23.516 1.00 90.12 157 THR A O 1
ATOM 1185 N N . LEU A 1 158 ? -11.294 -5.039 23.170 1.00 93.00 158 LEU A N 1
ATOM 1186 C CA . LEU A 1 158 ? -10.659 -4.434 24.339 1.00 93.00 158 LEU A CA 1
ATOM 1187 C C . LEU A 1 158 ? -11.723 -4.002 25.340 1.00 93.00 158 LEU A C 1
ATOM 1189 O O . LEU A 1 158 ? -12.640 -3.283 24.963 1.00 93.00 158 LEU A O 1
ATOM 1193 N N . CYS A 1 159 ? -11.582 -4.376 26.611 1.00 94.62 159 CYS A N 1
ATOM 1194 C CA . CYS A 1 159 ? -12.516 -3.984 27.665 1.00 94.62 159 CYS A CA 1
ATOM 1195 C C . CYS A 1 159 ? -11.863 -3.056 28.698 1.00 94.62 159 CYS A C 1
ATOM 1197 O O . CYS A 1 159 ? -10.705 -3.241 29.088 1.00 94.62 159 CYS A O 1
ATOM 1199 N N . ARG A 1 160 ? -12.616 -2.048 29.147 1.00 95.88 160 ARG A N 1
ATOM 1200 C CA . ARG A 1 160 ? -12.230 -1.069 30.173 1.00 95.88 160 ARG A CA 1
ATOM 1201 C C . ARG A 1 160 ? -13.379 -0.787 31.126 1.00 95.88 160 ARG A C 1
ATOM 1203 O O . ARG A 1 160 ? -14.543 -0.941 30.775 1.00 95.88 160 ARG A O 1
ATOM 1210 N N . LYS A 1 161 ? -13.059 -0.323 32.333 1.00 95.31 161 LYS A N 1
ATOM 1211 C CA . LYS A 1 161 ? -14.074 0.018 33.346 1.00 95.31 161 LYS A CA 1
ATOM 1212 C C . LYS A 1 161 ? -14.808 1.320 33.025 1.00 95.31 161 LYS A C 1
ATOM 1214 O O . LYS A 1 161 ? -15.967 1.484 33.399 1.00 95.31 161 LYS A O 1
ATOM 1219 N N . ARG A 1 162 ? -14.151 2.262 32.339 1.00 96.69 162 ARG A N 1
ATOM 1220 C CA . ARG A 1 162 ? -14.737 3.560 31.981 1.00 96.69 162 ARG A CA 1
ATOM 1221 C C . ARG A 1 162 ? -15.195 3.568 30.526 1.00 96.69 162 ARG A C 1
ATOM 1223 O O . ARG A 1 162 ? -14.482 3.114 29.635 1.00 96.69 162 ARG A O 1
ATOM 1230 N N . LYS A 1 163 ? -16.386 4.126 30.297 1.00 97.25 163 LYS A N 1
ATOM 1231 C CA . LYS A 1 163 ? -16.954 4.324 28.958 1.00 97.25 163 LYS A CA 1
ATOM 1232 C C . LYS A 1 163 ? -16.028 5.204 28.112 1.00 97.25 163 LYS A C 1
ATOM 1234 O O . LYS A 1 163 ? -15.550 6.224 28.605 1.00 97.25 163 LYS A O 1
ATOM 1239 N N . GLY A 1 164 ? -15.793 4.827 26.860 1.00 96.62 164 GLY A N 1
ATOM 1240 C CA . GLY A 1 164 ? -14.949 5.539 25.899 1.00 96.62 164 GLY A CA 1
ATOM 1241 C C . GLY A 1 164 ? -13.449 5.256 26.022 1.00 96.62 164 GLY A C 1
ATOM 1242 O O . GLY A 1 164 ? -12.704 5.510 25.075 1.00 96.62 164 GLY A O 1
ATOM 1243 N N . GLU A 1 165 ? -12.981 4.699 27.142 1.00 96.81 165 GLU A N 1
ATOM 1244 C CA . GLU A 1 165 ? -11.558 4.405 27.347 1.00 96.81 165 GLU A CA 1
ATOM 1245 C C . GLU A 1 165 ? -11.089 3.274 26.425 1.00 96.81 165 GLU A C 1
ATOM 1247 O O . GLU A 1 165 ? -10.081 3.415 25.732 1.00 96.81 165 GLU A O 1
ATOM 1252 N N . ALA A 1 166 ? -11.868 2.189 26.344 1.00 94.81 166 ALA A N 1
ATOM 1253 C CA . ALA A 1 166 ? -11.585 1.080 25.436 1.00 94.81 166 ALA A CA 1
ATOM 1254 C C . ALA A 1 166 ? -11.554 1.551 23.976 1.00 94.81 166 ALA A C 1
ATOM 1256 O O . ALA A 1 166 ? -10.669 1.160 23.219 1.00 94.81 166 ALA A O 1
ATOM 1257 N N . TYR A 1 167 ? -12.483 2.432 23.591 1.00 95.25 167 TYR A N 1
ATOM 1258 C CA . TYR A 1 167 ? -12.521 3.014 22.251 1.00 95.25 167 TYR A CA 1
ATOM 1259 C C . TYR A 1 167 ? -11.262 3.827 21.937 1.00 95.25 167 TYR A C 1
ATOM 1261 O O . TYR A 1 167 ? -10.586 3.550 20.950 1.00 95.25 167 TYR A O 1
ATOM 1269 N N . SER A 1 168 ? -10.919 4.795 22.790 1.00 95.38 168 SER A N 1
ATOM 1270 C CA . SER A 1 168 ? -9.770 5.683 22.572 1.00 95.38 168 SER A CA 1
ATOM 1271 C C . SER A 1 168 ? -8.449 4.909 22.480 1.00 95.38 168 SER A C 1
ATOM 1273 O O . SER A 1 168 ? -7.631 5.146 21.585 1.00 95.38 168 SER A O 1
ATOM 1275 N N . MET A 1 169 ? -8.259 3.922 23.362 1.00 93.62 169 MET A N 1
ATOM 1276 C CA . MET A 1 169 ? -7.059 3.086 23.352 1.00 93.62 169 MET A CA 1
ATOM 1277 C C . MET A 1 169 ? -6.975 2.218 22.096 1.00 93.62 169 MET A C 1
ATOM 1279 O O . MET A 1 169 ? -5.917 2.154 21.471 1.00 93.62 169 MET A O 1
ATOM 1283 N N . LEU A 1 170 ? -8.081 1.587 21.693 1.00 91.50 170 LEU A N 1
ATOM 1284 C CA . LEU A 1 170 ? -8.111 0.745 20.498 1.00 91.50 170 LEU A CA 1
ATOM 1285 C C . LEU A 1 170 ? -7.922 1.566 19.214 1.00 91.50 170 LEU A C 1
ATOM 1287 O O . LEU A 1 170 ? -7.199 1.143 18.315 1.00 91.50 170 LEU A O 1
ATOM 1291 N N . GLN A 1 171 ? -8.488 2.774 19.153 1.00 91.75 171 GLN A N 1
ATOM 1292 C CA . GLN A 1 171 ? -8.264 3.715 18.055 1.00 91.75 171 GLN A CA 1
ATOM 1293 C C . GLN A 1 171 ? -6.792 4.121 17.948 1.00 91.75 171 GLN A C 1
ATOM 1295 O O . GLN A 1 171 ? -6.216 4.070 16.860 1.00 91.75 171 GLN A O 1
ATOM 1300 N N . THR A 1 172 ? -6.170 4.467 19.077 1.00 90.81 172 THR A N 1
ATOM 1301 C CA . THR A 1 172 ? -4.743 4.814 19.136 1.00 90.81 172 THR A CA 1
ATOM 1302 C C . THR A 1 172 ? -3.875 3.647 18.665 1.00 90.81 172 THR A C 1
ATOM 1304 O O . THR A 1 172 ? -2.964 3.837 17.863 1.00 90.81 172 THR A O 1
ATOM 1307 N N . TYR A 1 173 ? -4.192 2.427 19.106 1.00 89.94 173 TYR A N 1
ATOM 1308 C CA . TYR A 1 173 ? -3.496 1.210 18.694 1.00 89.94 173 TYR A CA 1
ATOM 1309 C C . TYR A 1 173 ? -3.551 0.983 17.180 1.00 89.94 173 TYR A C 1
ATOM 1311 O O . TYR A 1 173 ? -2.511 0.797 16.552 1.00 89.94 173 TYR A O 1
ATOM 1319 N N . VAL A 1 174 ? -4.747 1.049 16.581 1.00 88.56 174 VAL A N 1
ATOM 1320 C CA . VAL A 1 174 ? -4.930 0.861 15.131 1.00 88.56 174 VAL A CA 1
ATOM 1321 C C . VAL A 1 174 ? -4.146 1.912 14.337 1.00 88.56 174 VAL A C 1
ATOM 1323 O O . VAL A 1 174 ? -3.483 1.581 13.355 1.00 88.56 174 VAL A O 1
ATOM 1326 N N . GLN A 1 175 ? -4.162 3.174 14.776 1.00 87.44 175 GLN A N 1
ATOM 1327 C CA . GLN A 1 175 ? -3.398 4.245 14.128 1.00 87.44 175 GLN A CA 1
ATOM 1328 C C . GLN A 1 175 ? -1.883 4.021 14.220 1.00 87.44 175 GLN A C 1
ATOM 1330 O O . GLN A 1 175 ? -1.178 4.186 13.224 1.00 87.44 175 GLN A O 1
ATOM 1335 N N . GLN A 1 176 ? -1.381 3.606 15.386 1.00 87.00 176 GLN A N 1
ATOM 1336 C CA . GLN A 1 176 ? 0.038 3.301 15.578 1.00 87.00 176 GLN A CA 1
ATOM 1337 C C . GLN A 1 176 ? 0.487 2.110 14.729 1.00 87.00 176 GLN A C 1
ATOM 1339 O O . GLN A 1 176 ? 1.515 2.201 14.059 1.00 87.00 176 GLN A O 1
ATOM 1344 N N . ALA A 1 177 ? -0.292 1.025 14.707 1.00 87.06 177 ALA A N 1
ATOM 1345 C CA . ALA A 1 177 ? 0.011 -0.155 13.901 1.00 87.06 177 ALA A CA 1
ATOM 1346 C C . ALA A 1 177 ? 0.131 0.195 12.408 1.00 87.06 177 ALA A C 1
ATOM 1348 O O . ALA A 1 177 ? 1.091 -0.205 11.754 1.00 87.06 177 ALA A O 1
ATOM 1349 N N . ARG A 1 178 ? -0.779 1.026 11.884 1.00 86.56 178 ARG A N 1
ATOM 1350 C CA . ARG A 1 178 ? -0.704 1.515 10.498 1.00 86.56 178 ARG A CA 1
ATOM 1351 C C . ARG A 1 178 ? 0.487 2.412 10.224 1.00 86.56 178 ARG A C 1
ATOM 1353 O O . ARG A 1 178 ? 1.114 2.287 9.179 1.00 86.56 178 ARG A O 1
ATOM 1360 N N . SER A 1 179 ? 0.782 3.331 11.140 1.00 85.25 179 SER A N 1
ATOM 1361 C CA . SER A 1 179 ? 1.937 4.219 11.008 1.00 85.25 179 SER A CA 1
ATOM 1362 C C . SER A 1 179 ? 3.231 3.410 10.892 1.00 85.25 179 SER A C 1
ATOM 1364 O O . SER A 1 179 ? 4.053 3.690 10.024 1.00 85.25 179 SER A O 1
ATOM 1366 N N . LEU A 1 180 ? 3.380 2.376 11.726 1.00 86.00 180 LEU A N 1
ATOM 1367 C CA . LEU A 1 180 ? 4.520 1.459 11.683 1.00 86.00 180 LEU A CA 1
ATOM 1368 C C . LEU A 1 180 ? 4.552 0.642 10.387 1.00 86.00 180 LEU A C 1
ATOM 1370 O O . LEU A 1 180 ? 5.597 0.557 9.750 1.00 86.00 180 LEU A O 1
ATOM 1374 N N . ALA A 1 181 ? 3.410 0.110 9.951 1.00 86.31 181 ALA A N 1
ATOM 1375 C CA . ALA A 1 181 ? 3.308 -0.626 8.695 1.00 86.31 181 ALA A CA 1
ATOM 1376 C C . ALA A 1 181 ? 3.701 0.211 7.468 1.00 86.31 181 ALA A C 1
ATOM 1378 O O . ALA A 1 181 ? 4.392 -0.292 6.585 1.00 86.31 181 ALA A O 1
ATOM 1379 N N . ILE A 1 182 ? 3.310 1.491 7.413 1.00 85.12 182 ILE A N 1
ATOM 1380 C CA . ILE A 1 182 ? 3.736 2.410 6.346 1.00 85.12 182 ILE A CA 1
ATOM 1381 C C . ILE A 1 182 ? 5.249 2.636 6.391 1.00 85.12 182 ILE A C 1
ATOM 1383 O O . ILE A 1 182 ? 5.897 2.643 5.345 1.00 85.12 182 ILE A O 1
ATOM 1387 N N . GLU A 1 183 ? 5.819 2.848 7.580 1.00 84.75 183 GLU A N 1
ATOM 1388 C CA . GLU A 1 183 ? 7.265 3.038 7.731 1.00 84.75 183 GLU A CA 1
ATOM 1389 C C . GLU A 1 183 ? 8.035 1.801 7.248 1.00 84.75 183 GLU A C 1
ATOM 1391 O O . GLU A 1 183 ? 8.994 1.925 6.483 1.00 84.75 183 GLU A O 1
ATOM 1396 N N . ASP A 1 184 ? 7.587 0.609 7.644 1.00 84.25 184 ASP A N 1
ATOM 1397 C CA . ASP A 1 184 ? 8.225 -0.652 7.271 1.00 84.25 184 ASP A CA 1
ATOM 1398 C C . ASP A 1 184 ? 8.038 -0.963 5.772 1.00 84.25 184 ASP A C 1
ATOM 1400 O O . ASP A 1 184 ? 8.995 -1.380 5.115 1.00 84.25 184 ASP A O 1
ATOM 1404 N N . PHE A 1 185 ? 6.865 -0.663 5.197 1.00 85.31 185 PHE A N 1
ATOM 1405 C CA . PHE A 1 185 ? 6.628 -0.727 3.750 1.00 85.31 185 PHE A CA 1
ATOM 1406 C C . PHE A 1 185 ? 7.570 0.199 2.974 1.00 85.31 185 PHE A C 1
ATOM 1408 O O . PHE A 1 185 ? 8.206 -0.239 2.016 1.00 85.31 185 PHE A O 1
ATOM 1415 N N . ASN A 1 186 ? 7.698 1.465 3.390 1.00 82.31 186 ASN A N 1
ATOM 1416 C CA . ASN A 1 186 ? 8.586 2.423 2.729 1.00 82.31 186 ASN A CA 1
ATOM 1417 C C . ASN A 1 186 ? 10.048 1.985 2.822 1.00 82.31 186 ASN A C 1
ATOM 1419 O O . ASN A 1 186 ? 10.745 1.997 1.814 1.00 82.31 186 ASN A O 1
ATOM 1423 N N . ARG A 1 187 ? 10.490 1.492 3.983 1.00 84.44 187 ARG A N 1
ATOM 1424 C CA . ARG A 1 187 ? 11.839 0.933 4.128 1.00 84.44 187 ARG A CA 1
ATOM 1425 C C . ARG A 1 187 ? 12.073 -0.250 3.194 1.00 84.44 187 ARG A C 1
ATOM 1427 O O . ARG A 1 187 ? 13.127 -0.340 2.571 1.00 84.44 187 ARG A O 1
ATOM 1434 N N . TYR A 1 188 ? 11.120 -1.175 3.113 1.00 84.69 188 TYR A N 1
ATOM 1435 C CA . TYR A 1 188 ? 11.220 -2.316 2.208 1.00 84.69 188 TYR A CA 1
ATOM 1436 C C . TYR A 1 188 ? 11.269 -1.875 0.740 1.00 84.69 188 TYR A C 1
ATOM 1438 O O . TYR A 1 188 ? 12.068 -2.409 -0.033 1.00 84.69 188 TYR A O 1
ATOM 1446 N N . LYS A 1 189 ? 10.446 -0.891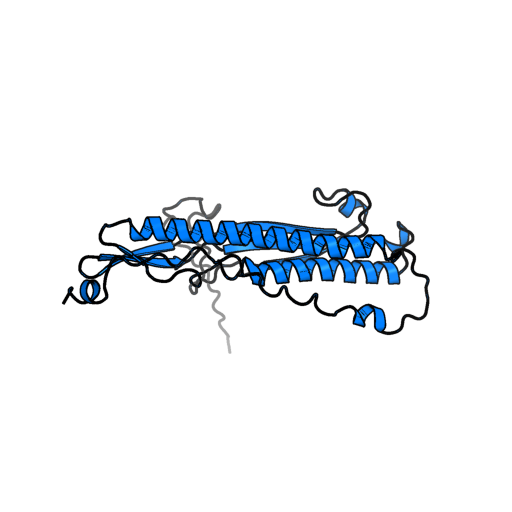 0.364 1.00 83.19 189 LYS A N 1
ATOM 1447 C CA . LYS A 1 189 ? 10.451 -0.286 -0.968 1.00 83.19 189 LYS A CA 1
ATOM 1448 C C . LYS A 1 189 ? 11.823 0.309 -1.285 1.00 83.19 189 LYS A C 1
ATOM 1450 O O . LYS A 1 189 ? 12.370 -0.024 -2.326 1.00 83.19 189 LYS A O 1
ATOM 1455 N N . ASP A 1 190 ? 12.402 1.096 -0.381 1.00 79.38 190 ASP A N 1
ATOM 1456 C CA . ASP A 1 190 ? 13.710 1.734 -0.584 1.00 79.38 190 ASP A CA 1
ATOM 1457 C C . ASP A 1 190 ? 14.838 0.693 -0.717 1.00 79.38 190 ASP A C 1
ATOM 1459 O O . ASP A 1 190 ? 15.684 0.790 -1.603 1.00 79.38 190 ASP A O 1
ATOM 1463 N N . LEU A 1 191 ? 14.816 -0.367 0.102 1.00 83.12 191 LEU A N 1
ATOM 1464 C CA . LEU A 1 191 ? 15.762 -1.488 -0.010 1.00 83.12 191 LEU A CA 1
ATOM 1465 C C . LEU A 1 191 ? 15.609 -2.260 -1.325 1.00 83.12 191 LEU A C 1
ATOM 1467 O O . LEU A 1 191 ? 16.599 -2.709 -1.903 1.00 83.12 191 LEU A O 1
ATOM 1471 N N . SER A 1 192 ? 14.371 -2.459 -1.776 1.00 79.94 192 SER A N 1
ATOM 1472 C CA . SER A 1 192 ? 14.089 -3.136 -3.042 1.00 79.94 192 SER A CA 1
ATOM 1473 C C . SER A 1 192 ? 14.520 -2.272 -4.222 1.00 79.94 192 SER A C 1
ATOM 1475 O O . SER A 1 192 ? 15.126 -2.795 -5.150 1.00 79.94 192 SER A O 1
ATOM 1477 N N . GLN A 1 193 ? 14.288 -0.959 -4.149 1.00 74.69 193 GLN A N 1
ATOM 1478 C CA . GLN A 1 193 ? 14.738 -0.001 -5.150 1.00 74.69 193 GLN A CA 1
ATOM 1479 C C . GLN A 1 193 ? 16.263 0.011 -5.259 1.00 74.69 193 GLN A C 1
ATOM 1481 O O . GLN A 1 193 ? 16.764 -0.100 -6.365 1.00 74.69 193 GLN A O 1
ATOM 1486 N N . GLY A 1 194 ? 17.003 0.005 -4.144 1.00 74.00 194 GLY A N 1
ATOM 1487 C CA . GLY A 1 194 ? 18.470 -0.057 -4.190 1.00 74.00 194 GLY A CA 1
ATOM 1488 C C . GLY A 1 194 ? 19.008 -1.283 -4.943 1.00 74.00 194 GLY A C 1
ATOM 1489 O O . GLY A 1 194 ? 19.944 -1.165 -5.723 1.00 74.00 194 GLY A O 1
ATOM 1490 N N . LYS A 1 195 ? 18.373 -2.456 -4.794 1.00 77.38 195 LYS A N 1
ATOM 1491 C CA . LYS A 1 195 ? 18.741 -3.660 -5.570 1.00 77.38 195 LYS A CA 1
ATOM 1492 C C . LYS A 1 195 ? 18.434 -3.528 -7.061 1.00 77.38 195 LYS A C 1
ATOM 1494 O O . LYS A 1 195 ? 19.136 -4.107 -7.880 1.00 77.38 195 LYS A O 1
ATOM 1499 N N . ILE A 1 196 ? 17.361 -2.816 -7.387 1.00 70.62 196 ILE A N 1
ATOM 1500 C CA . ILE A 1 196 ? 16.933 -2.548 -8.761 1.00 70.62 196 ILE A CA 1
ATOM 1501 C C . ILE A 1 196 ? 17.837 -1.478 -9.395 1.00 70.62 196 ILE A C 1
ATOM 1503 O O . ILE A 1 196 ? 18.143 -1.551 -10.578 1.00 70.62 196 ILE A O 1
ATOM 1507 N N . ASP A 1 197 ? 18.325 -0.519 -8.615 1.00 71.25 197 ASP A N 1
ATOM 1508 C CA . ASP A 1 197 ? 19.283 0.484 -9.077 1.00 71.25 197 ASP A CA 1
ATOM 1509 C C . ASP A 1 197 ? 20.662 -0.144 -9.329 1.00 71.25 197 ASP A C 1
ATOM 1511 O O . ASP A 1 197 ? 21.290 0.150 -10.342 1.00 71.25 197 ASP A O 1
ATOM 1515 N N . GLU A 1 198 ? 21.095 -1.100 -8.497 1.00 74.81 198 GLU A N 1
ATOM 1516 C CA . GLU A 1 198 ? 22.293 -1.905 -8.781 1.00 74.81 198 GLU A CA 1
ATOM 1517 C C . GLU A 1 198 ? 22.191 -2.683 -10.107 1.00 74.81 198 GLU A C 1
ATOM 1519 O O . GLU A 1 198 ? 23.213 -2.920 -10.753 1.00 74.81 198 GLU A O 1
ATOM 1524 N N . GLU A 1 199 ? 20.985 -3.100 -10.509 1.00 67.31 199 GLU A N 1
ATOM 1525 C CA . GLU A 1 199 ? 20.732 -3.729 -11.813 1.00 67.31 199 GLU A CA 1
ATOM 1526 C C . GLU A 1 199 ? 21.012 -2.738 -12.953 1.00 67.31 199 GLU A C 1
ATOM 1528 O O . GLU A 1 199 ? 21.750 -3.058 -13.886 1.00 67.31 199 GLU A O 1
ATOM 1533 N N . ASN A 1 200 ? 20.513 -1.501 -12.819 1.00 66.38 200 ASN A N 1
ATOM 1534 C CA . ASN A 1 200 ? 20.732 -0.427 -13.791 1.00 66.38 200 ASN A CA 1
ATOM 1535 C C . ASN A 1 200 ? 22.218 -0.080 -13.970 1.00 66.38 200 ASN A C 1
ATOM 1537 O O . ASN A 1 200 ? 22.630 0.273 -15.070 1.00 66.38 200 ASN A O 1
ATOM 1541 N N . GLU A 1 201 ? 23.018 -0.157 -12.904 1.00 68.81 201 GLU A N 1
ATOM 1542 C CA . GLU A 1 201 ? 24.450 0.168 -12.954 1.00 68.81 201 GLU A CA 1
ATOM 1543 C C . GLU A 1 201 ? 25.312 -0.960 -13.542 1.00 68.81 201 GLU A C 1
ATOM 1545 O O . GLU A 1 201 ? 26.361 -0.698 -14.135 1.00 68.81 201 GLU A O 1
ATOM 1550 N N . LYS A 1 202 ? 24.911 -2.222 -13.345 1.00 66.94 202 LYS A N 1
ATOM 1551 C CA . LYS A 1 202 ? 25.720 -3.397 -13.711 1.00 66.94 202 LYS A CA 1
ATOM 1552 C C . LYS A 1 202 ? 25.414 -3.929 -15.102 1.00 66.94 202 LYS A C 1
ATOM 1554 O O . LYS A 1 202 ? 26.295 -4.523 -15.726 1.00 66.94 202 LYS A O 1
ATOM 1559 N N . GLU A 1 203 ? 24.194 -3.746 -15.587 1.00 57.25 203 GLU A N 1
ATOM 1560 C CA . GLU A 1 203 ? 23.787 -4.236 -16.893 1.00 57.25 203 GLU A CA 1
ATOM 1561 C C . GLU A 1 203 ? 23.758 -3.076 -17.902 1.00 57.25 203 GLU A C 1
ATOM 1563 O O . GLU A 1 203 ? 23.107 -2.058 -17.710 1.00 57.25 203 GLU A O 1
ATOM 1568 N N . ASN A 1 204 ? 24.459 -3.224 -19.027 1.00 60.88 204 ASN A N 1
ATOM 1569 C CA . ASN A 1 204 ? 24.353 -2.305 -20.166 1.00 60.88 204 ASN A CA 1
ATOM 1570 C C . ASN A 1 204 ? 23.220 -2.793 -21.097 1.00 60.88 204 ASN A C 1
ATOM 1572 O O . ASN A 1 204 ? 23.407 -2.996 -22.298 1.00 60.88 204 ASN A O 1
ATOM 1576 N N . TRP A 1 205 ? 22.061 -3.106 -20.505 1.00 62.16 205 TRP A N 1
ATOM 1577 C CA . TRP A 1 205 ? 20.971 -3.886 -21.114 1.00 62.16 205 TRP A CA 1
ATOM 1578 C C . TRP A 1 205 ? 20.281 -3.172 -22.281 1.00 62.16 205 TRP A C 1
ATOM 1580 O O . TRP A 1 205 ? 19.689 -3.827 -23.138 1.00 62.16 205 TRP A O 1
ATOM 1590 N N . LEU A 1 206 ? 20.436 -1.849 -22.376 1.00 56.62 206 LEU A N 1
ATOM 1591 C CA . LEU A 1 206 ? 19.937 -1.031 -23.484 1.00 56.62 206 LEU A CA 1
ATOM 1592 C C . LEU A 1 206 ? 20.589 -1.385 -24.833 1.00 56.62 206 LEU A C 1
ATOM 1594 O O . LEU A 1 206 ? 19.941 -1.270 -25.871 1.00 56.62 206 LEU A O 1
ATOM 1598 N N . LEU A 1 207 ? 21.843 -1.859 -24.818 1.00 57.69 207 LEU A N 1
ATOM 1599 C CA . LEU A 1 207 ? 22.665 -2.087 -26.015 1.00 57.69 207 LEU A CA 1
ATOM 1600 C C . LEU A 1 207 ? 23.080 -3.555 -26.195 1.00 57.69 207 LEU A C 1
ATOM 1602 O O . LEU A 1 207 ? 24.031 -3.843 -26.925 1.00 57.69 207 LEU A O 1
ATOM 1606 N N . ALA A 1 208 ? 22.407 -4.498 -25.525 1.00 55.88 208 ALA A N 1
ATOM 1607 C CA . ALA A 1 208 ? 22.740 -5.913 -25.651 1.00 55.88 208 ALA A CA 1
ATOM 1608 C C . ALA A 1 208 ? 22.626 -6.349 -27.132 1.00 55.88 208 ALA A C 1
ATOM 1610 O O . ALA A 1 208 ? 21.544 -6.209 -27.719 1.00 55.88 208 ALA A O 1
ATOM 1611 N N . PRO A 1 209 ? 23.716 -6.847 -27.754 1.00 55.66 209 PRO A N 1
ATOM 1612 C CA . PRO A 1 209 ? 23.719 -7.195 -29.170 1.00 55.66 209 PRO A CA 1
ATOM 1613 C C . PRO A 1 209 ? 22.714 -8.313 -29.466 1.00 55.66 209 PRO A C 1
ATOM 1615 O O . PRO A 1 209 ? 22.392 -9.120 -28.591 1.00 55.66 209 PRO A O 1
ATOM 1618 N N . GLU A 1 210 ? 22.236 -8.375 -30.713 1.00 55.69 210 GLU A N 1
ATOM 1619 C CA . GLU A 1 210 ? 21.359 -9.433 -31.234 1.00 55.69 210 GLU A CA 1
ATOM 1620 C C . GLU A 1 210 ? 22.094 -10.788 -31.291 1.00 55.69 210 GLU A C 1
ATOM 1622 O O . GLU A 1 210 ? 22.443 -11.309 -32.346 1.00 55.69 210 GLU A O 1
ATOM 1627 N N . GLY A 1 211 ? 22.405 -11.356 -30.128 1.00 53.75 211 GLY A N 1
ATOM 1628 C CA . GLY A 1 211 ? 22.844 -12.736 -29.986 1.00 53.75 211 GLY A CA 1
ATOM 1629 C C . GLY A 1 211 ? 21.638 -13.672 -29.870 1.00 53.75 211 GLY A C 1
ATOM 1630 O O . GLY A 1 211 ? 20.576 -13.242 -29.412 1.00 53.75 211 GLY A O 1
ATOM 1631 N N . PRO A 1 212 ? 21.770 -14.956 -30.255 1.00 49.03 212 PRO A N 1
ATOM 1632 C CA . PRO A 1 212 ? 20.729 -15.952 -30.037 1.00 49.03 212 PRO A CA 1
ATOM 1633 C C . PRO A 1 212 ? 20.506 -16.111 -28.531 1.00 49.03 212 PRO A C 1
ATOM 1635 O O . PRO A 1 212 ? 21.272 -16.779 -27.837 1.00 49.03 212 PRO A O 1
ATOM 1638 N N . PHE A 1 213 ? 19.476 -15.451 -28.011 1.00 51.31 213 PHE A N 1
ATOM 1639 C CA . PHE A 1 213 ? 19.156 -15.508 -26.596 1.00 51.31 213 PHE A CA 1
ATOM 1640 C C . PHE A 1 213 ? 18.546 -16.867 -26.256 1.00 51.31 213 PHE A C 1
ATOM 1642 O O . PHE A 1 213 ? 17.422 -17.196 -26.635 1.00 51.31 213 PHE A O 1
ATOM 1649 N N . GLY A 1 214 ? 19.334 -17.662 -25.531 1.00 43.03 214 GLY A N 1
ATOM 1650 C CA . GLY A 1 214 ? 18.857 -18.808 -24.774 1.00 43.03 214 GLY A CA 1
ATOM 1651 C C . GLY A 1 214 ? 17.876 -18.361 -23.691 1.00 43.03 214 GLY A C 1
ATOM 1652 O O . GLY A 1 214 ? 17.884 -17.215 -23.249 1.00 43.03 214 GLY A O 1
ATOM 1653 N N . ALA A 1 215 ? 17.037 -19.293 -23.259 1.00 47.09 215 ALA A N 1
ATOM 1654 C CA . ALA A 1 215 ? 15.948 -19.144 -22.296 1.00 47.09 215 ALA A CA 1
ATOM 1655 C C . ALA A 1 215 ? 16.322 -18.567 -20.901 1.00 47.09 215 ALA A C 1
ATOM 1657 O O . ALA A 1 215 ? 15.474 -18.528 -20.011 1.00 47.09 215 ALA A O 1
ATOM 1658 N N . ASP A 1 216 ? 17.552 -18.090 -20.696 1.00 49.38 216 ASP A N 1
ATOM 1659 C CA . ASP A 1 216 ? 18.097 -17.678 -19.401 1.00 49.38 216 ASP A CA 1
ATOM 1660 C C . ASP A 1 216 ? 17.736 -16.253 -18.952 1.00 49.38 216 ASP A C 1
ATOM 1662 O O . ASP A 1 216 ? 17.746 -16.004 -17.748 1.00 49.38 216 ASP A O 1
ATOM 1666 N N . ILE A 1 217 ? 17.310 -15.334 -19.836 1.00 49.34 217 ILE A N 1
ATOM 1667 C CA . ILE A 1 217 ? 16.821 -14.009 -19.376 1.00 49.34 217 ILE A CA 1
ATOM 1668 C C . ILE A 1 217 ? 15.556 -14.167 -18.509 1.00 49.34 217 ILE A C 1
ATOM 1670 O O . ILE A 1 217 ? 15.350 -13.435 -17.542 1.00 49.34 217 ILE A O 1
ATOM 1674 N N . PHE A 1 218 ? 14.725 -15.176 -18.798 1.00 45.88 218 PHE A N 1
ATOM 1675 C CA . PHE A 1 218 ? 13.543 -15.488 -17.989 1.00 45.88 218 PHE A CA 1
ATOM 1676 C C . PHE A 1 218 ? 13.849 -16.383 -16.778 1.00 45.88 218 PHE A C 1
ATOM 1678 O O . PHE A 1 218 ? 13.056 -16.401 -15.836 1.00 45.88 218 PHE A O 1
ATOM 1685 N N . HIS A 1 219 ? 15.006 -17.059 -16.724 1.00 42.53 219 HIS A N 1
ATOM 1686 C CA . HIS A 1 219 ? 15.438 -17.790 -15.522 1.00 42.53 219 HIS A CA 1
ATOM 1687 C C . HIS A 1 219 ? 15.763 -16.859 -14.336 1.00 42.53 219 HIS A C 1
ATOM 1689 O O . HIS A 1 219 ? 15.829 -17.314 -13.192 1.00 42.53 219 HIS A O 1
ATOM 1695 N N . GLY A 1 220 ? 15.867 -15.548 -14.586 1.00 42.12 220 GLY A N 1
ATOM 1696 C CA . GLY A 1 220 ? 15.950 -14.490 -13.579 1.00 42.12 220 GLY A CA 1
ATOM 1697 C C . GLY A 1 220 ? 14.627 -14.130 -12.890 1.00 42.12 220 GLY A C 1
ATOM 1698 O O . GLY A 1 220 ? 14.657 -13.380 -11.918 1.00 42.12 220 GLY A O 1
ATOM 1699 N N . TYR A 1 221 ? 13.480 -14.704 -13.284 1.00 44.88 221 TYR A N 1
ATOM 1700 C CA . TYR A 1 221 ? 12.261 -14.708 -12.454 1.00 44.88 221 TYR A CA 1
ATOM 1701 C C . TYR A 1 221 ? 12.404 -15.667 -11.258 1.00 44.88 221 TYR A C 1
ATOM 1703 O O . TYR A 1 221 ? 11.471 -16.373 -10.875 1.00 44.88 221 TYR A O 1
ATOM 1711 N N . LYS A 1 222 ? 13.566 -15.687 -10.598 1.00 49.59 222 LYS A N 1
ATOM 1712 C CA . LYS A 1 222 ? 13.537 -15.988 -9.173 1.00 49.59 222 LYS A CA 1
ATOM 1713 C C . LYS A 1 222 ? 12.728 -14.853 -8.579 1.00 49.59 222 LYS A C 1
ATOM 1715 O O . LYS A 1 222 ? 13.217 -13.726 -8.556 1.00 49.59 222 LYS A O 1
ATOM 1720 N N . GLU A 1 223 ? 11.484 -15.144 -8.184 1.00 52.12 223 GLU A N 1
ATOM 1721 C CA . GLU A 1 223 ? 10.722 -14.282 -7.284 1.00 52.12 223 GLU A CA 1
ATOM 1722 C C . GLU A 1 223 ? 11.735 -13.679 -6.324 1.00 52.12 223 GLU A C 1
ATOM 1724 O O . GLU A 1 223 ? 12.483 -14.431 -5.687 1.00 52.12 223 GLU A O 1
ATOM 1729 N N . ILE A 1 224 ? 11.851 -12.345 -6.319 1.00 55.00 224 ILE A N 1
ATOM 1730 C CA . ILE A 1 224 ? 12.638 -11.651 -5.305 1.00 55.00 224 ILE A CA 1
ATOM 1731 C C . ILE A 1 224 ? 12.121 -12.252 -4.016 1.00 55.00 224 ILE A C 1
ATOM 1733 O O . ILE A 1 224 ? 10.945 -12.034 -3.722 1.00 55.00 224 ILE A O 1
ATOM 1737 N N . ALA A 1 225 ? 12.939 -13.104 -3.375 1.00 57.03 225 ALA A N 1
ATOM 1738 C CA . ALA A 1 225 ? 12.466 -13.986 -2.321 1.00 57.03 225 ALA A CA 1
ATOM 1739 C C . ALA A 1 225 ? 11.640 -13.110 -1.398 1.00 57.03 225 ALA A C 1
ATOM 1741 O O . ALA A 1 225 ? 12.175 -12.108 -0.901 1.00 57.03 225 ALA A O 1
ATOM 1742 N N . GLY A 1 226 ? 10.328 -13.394 -1.344 1.00 56.34 226 GLY A N 1
ATOM 1743 C CA . GLY A 1 226 ? 9.372 -12.488 -0.720 1.00 56.34 226 GLY A CA 1
ATOM 1744 C C . GLY A 1 226 ? 9.950 -12.097 0.630 1.00 56.34 226 GLY A C 1
ATOM 1745 O O . GLY A 1 226 ? 10.525 -12.981 1.278 1.00 56.34 226 GLY A O 1
ATOM 1746 N N . PRO A 1 227 ? 9.937 -10.801 1.001 1.00 59.94 227 PRO A N 1
ATOM 1747 C CA . PRO A 1 227 ? 10.610 -10.363 2.211 1.00 59.94 227 PRO A CA 1
ATOM 1748 C C . PRO A 1 227 ? 10.217 -11.323 3.314 1.00 59.94 227 PRO A C 1
ATOM 1750 O O . PRO A 1 227 ? 9.022 -11.490 3.562 1.00 59.94 227 PRO A O 1
ATOM 1753 N N . THR A 1 228 ? 11.195 -11.991 3.936 1.00 57.31 228 THR A N 1
ATOM 1754 C CA . THR A 1 228 ? 10.919 -12.692 5.185 1.00 57.31 228 THR A CA 1
ATOM 1755 C C . THR A 1 228 ? 10.304 -11.617 6.054 1.00 57.31 228 THR A C 1
ATOM 1757 O O . THR A 1 228 ? 11.010 -10.631 6.293 1.00 57.31 228 THR A O 1
ATOM 1760 N N . PRO A 1 229 ? 9.010 -11.704 6.414 1.00 54.28 229 PRO A N 1
ATOM 1761 C CA . PRO A 1 229 ? 8.332 -10.571 6.999 1.00 54.28 229 PRO A CA 1
ATOM 1762 C C . PRO A 1 229 ? 9.142 -10.163 8.215 1.00 54.28 229 PRO A C 1
ATOM 1764 O O . PRO A 1 229 ? 9.231 -10.909 9.191 1.00 54.28 229 PRO A O 1
ATOM 1767 N N . LEU A 1 230 ? 9.810 -9.011 8.136 1.00 47.97 230 LEU A N 1
ATOM 1768 C CA . LEU A 1 230 ? 10.561 -8.460 9.253 1.00 47.97 230 LEU A CA 1
ATOM 1769 C C . LEU A 1 230 ? 9.545 -7.865 10.236 1.00 47.97 230 LEU A C 1
ATOM 1771 O O . LEU A 1 230 ? 9.712 -6.750 10.711 1.00 47.97 230 LEU A O 1
ATOM 1775 N N . PHE A 1 231 ? 8.536 -8.648 10.628 1.00 51.16 231 PHE A N 1
ATOM 1776 C CA . PHE A 1 231 ? 7.691 -8.439 11.806 1.00 51.16 231 PHE A CA 1
ATOM 1777 C C . PHE A 1 231 ? 8.509 -8.522 13.115 1.00 51.16 231 PHE A C 1
ATOM 1779 O O . PHE A 1 231 ? 7.974 -8.742 14.197 1.00 51.16 231 PHE A O 1
ATOM 1786 N N . ASN A 1 232 ? 9.831 -8.336 13.044 1.00 46.78 232 ASN A N 1
ATOM 1787 C CA . ASN A 1 232 ? 10.703 -8.168 14.197 1.00 46.78 232 ASN A CA 1
ATOM 1788 C C . ASN A 1 232 ? 10.539 -6.792 14.848 1.00 46.78 232 ASN A C 1
ATOM 1790 O O . ASN A 1 232 ? 10.895 -6.639 16.019 1.00 46.78 232 ASN A O 1
ATOM 1794 N N . ARG A 1 233 ? 9.944 -5.803 14.165 1.00 55.03 233 ARG A N 1
ATOM 1795 C CA . ARG A 1 233 ? 9.268 -4.730 14.896 1.00 55.03 233 ARG A CA 1
ATOM 1796 C C . ARG A 1 233 ? 7.974 -5.309 15.434 1.00 55.03 233 ARG A C 1
ATOM 1798 O O . ARG A 1 233 ? 7.035 -5.560 14.685 1.00 55.03 233 ARG A O 1
ATOM 1805 N N . ARG A 1 234 ? 7.967 -5.574 16.745 1.00 62.38 234 ARG A N 1
ATOM 1806 C CA . ARG A 1 234 ? 6.753 -5.952 17.466 1.00 62.38 234 ARG A CA 1
ATOM 1807 C C . ARG A 1 234 ? 5.685 -4.940 17.070 1.00 62.38 234 ARG A C 1
ATOM 1809 O O . ARG A 1 234 ? 5.856 -3.750 17.340 1.00 62.38 234 ARG A O 1
ATOM 1816 N N . MET A 1 235 ? 4.598 -5.423 16.464 1.00 70.38 235 MET A N 1
ATOM 1817 C CA . MET A 1 235 ? 3.314 -4.723 16.513 1.00 70.38 235 MET A CA 1
ATOM 1818 C C . MET A 1 235 ? 3.153 -4.136 17.918 1.00 70.38 235 MET A C 1
ATOM 1820 O O . MET A 1 235 ? 3.649 -4.760 18.872 1.00 70.38 235 MET A O 1
ATOM 1824 N N . PRO A 1 236 ? 2.501 -2.968 18.076 1.00 74.62 236 PRO A N 1
ATOM 1825 C CA . PRO A 1 236 ? 2.284 -2.418 19.403 1.00 74.62 236 PRO A CA 1
ATOM 1826 C C . PRO A 1 236 ? 1.787 -3.545 20.311 1.00 74.62 236 PRO A C 1
ATOM 1828 O O . PRO A 1 236 ? 0.971 -4.374 19.883 1.00 74.62 236 PRO A O 1
ATOM 1831 N N . SER A 1 237 ? 2.377 -3.665 21.503 1.00 79.50 237 SER A N 1
ATOM 1832 C CA . SER A 1 237 ? 2.046 -4.772 22.399 1.00 79.50 237 SER A CA 1
ATOM 1833 C C . SER A 1 237 ? 0.527 -4.842 22.571 1.00 79.50 237 SER A C 1
ATOM 1835 O O . SER A 1 237 ? -0.104 -3.781 22.656 1.00 79.50 237 SER A O 1
ATOM 1837 N N . PRO A 1 238 ? -0.071 -6.049 22.627 1.00 77.88 238 PRO A N 1
ATOM 1838 C CA . PRO A 1 238 ? -1.496 -6.182 22.878 1.00 77.88 238 PRO A CA 1
ATOM 1839 C C . PRO A 1 238 ? -1.885 -5.338 24.088 1.00 77.88 238 PRO A C 1
ATOM 1841 O O . PRO A 1 238 ? -1.219 -5.389 25.126 1.00 77.88 238 PRO A O 1
ATOM 1844 N N . LEU A 1 239 ? -2.931 -4.527 23.938 1.00 80.38 239 LEU A N 1
ATOM 1845 C CA . LEU A 1 239 ? -3.383 -3.677 25.028 1.00 80.38 239 LEU A CA 1
ATOM 1846 C C . LEU A 1 239 ? -3.874 -4.583 26.168 1.00 80.38 239 LEU A C 1
ATOM 1848 O O . LEU A 1 239 ? -4.731 -5.437 25.925 1.00 80.38 239 LEU A O 1
ATOM 1852 N N . PRO A 1 240 ? -3.358 -4.431 27.402 1.00 84.50 240 PRO A N 1
ATOM 1853 C CA . PRO A 1 240 ? -3.820 -5.237 28.528 1.00 84.50 240 PRO A CA 1
ATOM 1854 C C . PRO A 1 240 ? -5.314 -4.990 28.750 1.00 84.50 240 PRO A C 1
ATOM 1856 O O . PRO A 1 240 ? -5.786 -3.884 28.505 1.00 84.50 240 PRO A O 1
ATOM 1859 N N . THR A 1 241 ? -6.078 -5.993 29.185 1.00 83.31 241 THR A N 1
ATOM 1860 C CA . THR A 1 241 ? -7.473 -5.803 29.619 1.00 83.31 241 THR A CA 1
ATOM 1861 C C . THR A 1 241 ? -7.514 -5.546 31.122 1.00 83.31 241 THR A C 1
ATOM 1863 O O . THR A 1 241 ? -6.883 -6.273 31.882 1.00 83.31 241 THR A O 1
ATOM 1866 N N . ASP A 1 242 ? -8.279 -4.539 31.548 1.00 87.69 242 ASP A N 1
ATOM 1867 C CA . ASP A 1 242 ? -8.472 -4.225 32.976 1.00 87.69 242 ASP A CA 1
ATOM 1868 C C . ASP A 1 242 ? -9.717 -4.915 33.558 1.00 87.69 242 ASP A C 1
ATOM 1870 O O . ASP A 1 242 ? -10.064 -4.726 34.727 1.00 87.69 242 ASP A O 1
ATOM 1874 N N . CYS A 1 243 ? -10.412 -5.680 32.715 1.00 86.31 243 CYS A N 1
ATOM 1875 C CA . CYS A 1 243 ? -11.573 -6.483 33.059 1.00 86.31 243 CYS A CA 1
ATOM 1876 C C . CYS A 1 243 ? -11.169 -7.953 33.062 1.00 86.31 243 CYS A C 1
ATOM 1878 O O . CYS A 1 243 ? -10.632 -8.457 32.070 1.00 86.31 243 CYS A O 1
ATOM 1880 N N . THR A 1 244 ? -11.425 -8.621 34.180 1.00 86.31 244 THR A N 1
ATOM 1881 C CA . THR A 1 244 ? -11.264 -10.069 34.319 1.00 86.31 244 THR A CA 1
ATOM 1882 C C . THR A 1 244 ? -12.426 -10.798 33.642 1.00 86.31 244 THR A C 1
ATOM 1884 O O . THR A 1 244 ? -13.473 -10.203 33.393 1.00 86.31 244 THR A O 1
ATOM 1887 N N . SER A 1 245 ? -12.289 -12.095 33.357 1.00 81.00 245 SER A N 1
ATOM 1888 C CA . SER A 1 245 ? -13.420 -12.895 32.856 1.00 81.00 245 SER A CA 1
ATOM 1889 C C . SER A 1 245 ? -14.619 -12.853 33.814 1.00 81.00 245 SER A C 1
ATOM 1891 O O . SER A 1 245 ? -15.747 -12.666 33.371 1.00 81.00 245 SER A O 1
ATOM 1893 N N . SER A 1 246 ? -14.377 -12.878 35.129 1.00 80.44 246 SER A N 1
ATOM 1894 C CA . SER A 1 246 ? -15.420 -12.732 36.156 1.00 80.44 246 SER A CA 1
ATOM 1895 C C . SER A 1 246 ? -16.165 -11.390 36.112 1.00 80.44 246 SER A C 1
ATOM 1897 O O . SER A 1 246 ? -17.349 -11.329 36.450 1.00 80.44 246 SER A O 1
ATOM 1899 N N . ASP A 1 247 ? -15.506 -10.314 35.670 1.00 79.44 247 ASP A N 1
ATOM 1900 C CA . ASP A 1 247 ? -16.144 -8.999 35.502 1.00 79.44 247 ASP A CA 1
ATOM 1901 C C . ASP A 1 247 ? -17.112 -8.968 34.306 1.00 79.44 247 ASP A C 1
ATOM 1903 O O . ASP A 1 247 ? -18.020 -8.135 34.261 1.00 79.44 247 ASP A O 1
ATOM 1907 N N . LEU A 1 248 ? -16.916 -9.858 33.328 1.00 80.94 248 LEU A N 1
ATOM 1908 C CA . LEU A 1 248 ? -17.732 -9.940 32.116 1.00 80.94 248 LEU A CA 1
ATOM 1909 C C . LEU A 1 248 ? -18.973 -10.824 32.312 1.00 80.94 248 LEU A C 1
ATOM 1911 O O . LEU A 1 248 ? -20.014 -10.525 31.728 1.00 80.94 248 LEU A O 1
ATOM 1915 N N . ASP A 1 249 ? -18.879 -11.853 33.160 1.00 82.44 249 ASP A N 1
ATOM 1916 C CA . ASP A 1 249 ? -19.943 -12.847 33.382 1.00 82.44 249 ASP A CA 1
ATOM 1917 C C . ASP A 1 249 ? -21.005 -12.409 34.414 1.00 82.44 249 ASP A C 1
ATOM 1919 O O . ASP A 1 249 ? -22.066 -13.017 34.528 1.00 82.44 249 ASP A O 1
ATOM 1923 N N . SER A 1 250 ? -20.765 -11.328 35.158 1.00 69.50 250 SER A N 1
ATOM 1924 C CA . SER A 1 250 ? -21.608 -10.872 36.278 1.00 69.50 250 SER A CA 1
ATOM 1925 C C . SER A 1 250 ? -22.860 -10.063 35.873 1.00 69.50 250 SER A C 1
ATOM 1927 O O . SER A 1 250 ? -23.463 -9.401 36.713 1.00 69.50 250 SER A O 1
ATOM 1929 N N . ALA A 1 251 ? -23.274 -10.111 34.600 1.00 57.00 251 ALA A N 1
ATOM 1930 C CA . ALA A 1 251 ? -24.458 -9.409 34.071 1.00 57.00 251 ALA A CA 1
ATOM 1931 C C . ALA A 1 251 ? -25.718 -10.283 33.891 1.00 57.00 251 ALA A C 1
ATOM 1933 O O . ALA A 1 251 ? -26.616 -9.879 33.150 1.00 57.00 251 ALA A O 1
ATOM 1934 N N . GLY A 1 252 ? -25.766 -11.461 34.520 1.00 53.94 252 GLY A N 1
ATOM 1935 C CA . GLY A 1 252 ? -26.963 -12.313 34.568 1.00 53.94 252 GLY A CA 1
ATOM 1936 C C . GLY A 1 252 ? -28.043 -11.762 35.488 1.00 53.94 252 GLY A C 1
ATOM 1937 O O . GLY A 1 252 ? -27.699 -11.438 36.646 1.00 53.94 252 GLY A O 1
#